Protein AF-0000000065956062 (afdb_homodimer)

Secondary structure (DSSP, 8-state):
-BHHHHHHHHHHH-TTS-HHHHHHHHHHHHHHHHHHHHTT--EEETTTEEEEEEEEPPEEEE-TTT--EEEE--EEEEEEEE-HHHHHHTT-/-BHHHHHHHHHHH-TTS-HHHHHHHHHHHHHHHHHHHHTT--EEETTTEEEEEEEEPPEEEE-TTT--EEEE--EEEEEEEE-HHHHHHTT-

Solvent-accessible surface area (backbone atoms only — not comparable to full-atom values): 10011 Å² total; per-residue (Å²): 81,42,56,68,56,49,49,51,50,41,34,72,72,37,78,86,48,52,65,66,55,44,50,50,44,51,54,46,48,54,50,51,51,49,52,39,44,44,71,67,39,43,37,41,34,87,47,53,23,33,39,35,74,40,80,42,71,59,44,78,47,62,40,88,86,79,62,48,77,40,82,40,75,55,46,48,39,76,42,66,48,70,16,68,54,41,47,48,50,43,61,103,80,42,56,68,56,50,48,50,52,41,34,71,70,38,78,84,48,51,62,65,56,44,49,51,42,50,53,44,48,53,50,52,50,50,51,38,43,44,72,68,39,43,37,42,34,88,46,52,24,33,38,35,72,40,80,41,70,58,45,77,48,62,40,88,87,80,61,48,78,41,82,40,76,54,45,47,41,77,42,67,47,69,16,69,54,40,46,48,50,44,61,104

Foldseek 3Di:
DDPLVVLVVCCVVPVVDDSVRSVVVVVVVVVVVVVCQVVQHKADDALFWIKGKDKDQWDWDADPVPRDIDTDHIDIDIDIDGHPNNVVVVVD/DDPLVVLVVCCVVPVPDDSVRSVVVVVVVVVVVVVCQVVQHKADDALFWIKGKDKDAWDWDADPVPRDIDTGHIDIDIDIDGHPNNVVVVVD

Sequence (184 aa):
MTKSELIERIVTQQGQLSAKDVELAIKTMLEQMSQALATGDRIEIRGFGSFSLHYRAPRVGRNPKTGQTVRLDGKFVPHFKPGKELRDRVNEMTKSELIERIVTQQGQLSAKDVELAIKTMLEQMSQALATGDRIEIRGFGSFSLHYRAPRVGRNPKTGQTVRLDGKFVPHFKPGKELRDRVNE

Nearest PDB structures (foldseek):
  8flj-assembly1_H  TM=9.253E-01  e=6.253E-15  Pseudomonas aeruginosa PA14
  5j0n-assembly1_L  TM=9.512E-01  e=6.117E-13  Escherichia coli
  1owf-assembly1_B  TM=9.432E-01  e=9.493E-13  Escherichia coli
  4qju-assembly1_B  TM=9.156E-01  e=8.903E-10  Staphylococcus aureus subsp. aureus Mu50
  5lvt-assembly2_B  TM=9.174E-01  e=2.283E-09  Lactococcus lactis subsp. lactis Il1403

Radius of gyration: 18.94 Å; Cα contacts (8 Å, |Δi|>4): 317; chains: 2; bounding box: 34×56×47 Å

Structure (mmCIF, N/CA/C/O backbone):
data_AF-0000000065956062-model_v1
#
loop_
_entity.id
_entity.type
_entity.pdbx_description
1 polymer 'Integration host factor subunit beta'
#
loop_
_atom_site.group_PDB
_atom_site.id
_atom_site.type_symbol
_atom_site.label_atom_id
_atom_site.label_alt_id
_atom_site.label_comp_id
_atom_site.label_asym_id
_atom_site.label_entity_id
_atom_site.label_seq_id
_atom_site.pdbx_PDB_ins_code
_atom_site.Cartn_x
_atom_site.Cartn_y
_atom_site.Cartn_z
_atom_site.occupancy
_atom_site.B_iso_or_equiv
_atom_site.auth_seq_id
_atom_site.auth_comp_id
_atom_site.auth_asym_id
_atom_site.auth_atom_id
_atom_site.pdbx_PDB_model_num
ATOM 1 N N . MET A 1 1 ? -11.219 6.773 -5.961 1 95.12 1 MET A N 1
ATOM 2 C CA . MET A 1 1 ? -10.836 7.969 -5.215 1 95.12 1 MET A CA 1
ATOM 3 C C . MET A 1 1 ? -9.414 8.391 -5.562 1 95.12 1 MET A C 1
ATOM 5 O O . MET A 1 1 ? -8.516 7.555 -5.625 1 95.12 1 MET A O 1
ATOM 9 N N . THR A 1 2 ? -9.242 9.641 -5.812 1 96.56 2 THR A N 1
ATOM 10 C CA . THR A 1 2 ? -7.922 10.164 -6.133 1 96.56 2 THR A CA 1
ATOM 11 C C . THR A 1 2 ? -7.277 10.797 -4.902 1 96.56 2 THR A C 1
ATOM 13 O O . THR A 1 2 ? -7.926 10.953 -3.865 1 96.56 2 THR A O 1
ATOM 16 N N . LYS A 1 3 ? -5.953 11.109 -5.09 1 94.75 3 LYS A N 1
ATOM 17 C CA . LYS A 1 3 ? -5.234 11.805 -4.027 1 94.75 3 LYS A CA 1
ATOM 18 C C . LYS A 1 3 ? -5.961 13.078 -3.611 1 94.75 3 LYS A C 1
ATOM 20 O O . LYS A 1 3 ? -6.113 13.352 -2.42 1 94.75 3 LYS A O 1
ATOM 25 N N . SER A 1 4 ? -6.375 13.82 -4.609 1 95.38 4 SER A N 1
ATOM 26 C CA . SER A 1 4 ? -7.062 15.078 -4.328 1 95.38 4 SER A CA 1
ATOM 27 C C . SER A 1 4 ? -8.375 14.836 -3.586 1 95.38 4 SER A C 1
ATOM 29 O O . SER A 1 4 ? -8.719 15.586 -2.668 1 95.38 4 SER A O 1
ATOM 31 N N . GLU A 1 5 ? -9.18 13.891 -3.957 1 95.12 5 GLU A N 1
ATOM 32 C CA . GLU A 1 5 ? -10.422 13.539 -3.277 1 95.12 5 GLU A CA 1
ATOM 33 C C . GLU A 1 5 ? -10.156 13.078 -1.846 1 95.12 5 GLU A C 1
ATOM 35 O O . GLU A 1 5 ? -10.93 13.383 -0.937 1 95.12 5 GLU A O 1
ATOM 40 N N . LEU A 1 6 ? -9.078 12.297 -1.711 1 93.12 6 LEU A N 1
ATOM 41 C CA . LEU A 1 6 ? -8.688 11.859 -0.377 1 93.12 6 LEU A CA 1
ATOM 42 C C . LEU A 1 6 ? -8.375 13.055 0.517 1 93.12 6 LEU A C 1
ATOM 44 O O . LEU A 1 6 ? -8.82 13.109 1.666 1 93.12 6 LEU A O 1
ATOM 48 N N . ILE A 1 7 ? -7.633 14.047 -0.023 1 93.5 7 ILE A N 1
ATOM 49 C CA . ILE A 1 7 ? -7.273 15.258 0.715 1 93.5 7 ILE A CA 1
ATOM 50 C C . ILE A 1 7 ? -8.539 16.016 1.111 1 93.5 7 ILE A C 1
ATOM 52 O O . ILE A 1 7 ? -8.664 16.484 2.246 1 93.5 7 ILE A O 1
ATOM 56 N N . GLU A 1 8 ? -9.438 16.078 0.201 1 92.62 8 GLU A N 1
ATOM 57 C CA . GLU A 1 8 ? -10.703 16.75 0.476 1 92.62 8 GLU A CA 1
ATOM 58 C C . GLU A 1 8 ? -11.445 16.078 1.621 1 92.62 8 GLU A C 1
ATOM 60 O O . GLU A 1 8 ? -12.016 16.75 2.484 1 92.62 8 GLU A O 1
ATOM 65 N N . ARG A 1 9 ? -11.469 14.828 1.668 1 89.94 9 ARG A N 1
ATOM 66 C CA . ARG A 1 9 ? -12.133 14.078 2.727 1 89.94 9 ARG A CA 1
ATOM 67 C C . ARG A 1 9 ? -11.469 14.328 4.078 1 89.94 9 ARG A C 1
ATOM 69 O O . ARG A 1 9 ? -12.148 14.484 5.09 1 89.94 9 ARG A O 1
ATOM 7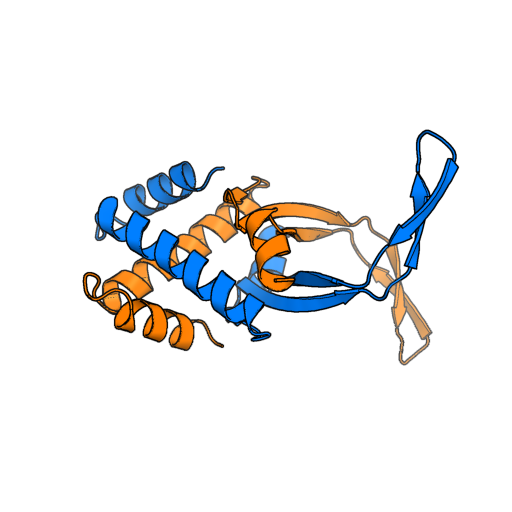6 N N . ILE A 1 10 ? -10.164 14.32 4.004 1 89.75 10 ILE A N 1
ATOM 77 C CA . ILE A 1 10 ? -9.406 14.539 5.23 1 89.75 10 ILE A CA 1
ATOM 78 C C . ILE A 1 10 ? -9.695 15.93 5.785 1 89.75 10 ILE A C 1
ATOM 80 O O . ILE A 1 10 ? -9.945 16.094 6.98 1 89.75 10 ILE A O 1
ATOM 84 N N . VAL A 1 11 ? -9.68 16.922 4.926 1 90.19 11 VAL A N 1
ATOM 85 C CA . VAL A 1 11 ? -9.891 18.312 5.324 1 90.19 11 VAL A CA 1
ATOM 86 C C . VAL A 1 11 ? -11.305 18.484 5.883 1 90.19 11 VAL A C 1
ATOM 88 O O . VAL A 1 11 ? -11.508 19.203 6.863 1 90.19 11 VAL A O 1
ATOM 91 N N . THR A 1 12 ? -12.258 17.812 5.281 1 89.06 12 THR A N 1
ATOM 92 C CA . THR A 1 12 ? -13.648 17.906 5.695 1 89.06 12 THR A CA 1
ATOM 93 C C . THR A 1 12 ? -13.852 17.234 7.055 1 89.06 12 THR A C 1
ATOM 95 O O . THR A 1 12 ? -14.609 17.734 7.891 1 89.06 12 THR A O 1
ATOM 98 N N . GLN A 1 13 ? -13.117 16.188 7.285 1 85 13 GLN A N 1
ATOM 99 C CA . GLN A 1 13 ? -13.297 15.414 8.508 1 85 13 GLN A CA 1
ATOM 100 C C . GLN A 1 13 ? -12.477 15.992 9.656 1 85 13 GLN A C 1
ATOM 102 O O . GLN A 1 13 ? -12.867 15.883 10.82 1 85 13 GLN A O 1
ATOM 107 N N . GLN A 1 14 ? -11.273 16.453 9.211 1 77.81 14 GLN A N 1
ATOM 108 C CA . GLN A 1 14 ? -10.375 17 10.227 1 77.81 14 GLN A CA 1
ATOM 109 C C . GLN A 1 14 ? -10.312 18.531 10.141 1 77.81 14 GLN A C 1
ATOM 111 O O . GLN A 1 14 ? -9.602 19.078 9.297 1 77.81 14 GLN A O 1
ATOM 116 N N . GLY A 1 15 ? -11.078 19.219 10.844 1 76.06 15 GLY A N 1
ATOM 117 C CA . GLY A 1 15 ? -11.219 20.656 10.805 1 76.06 15 GLY A CA 1
ATOM 118 C C . GLY A 1 15 ? -10.016 21.391 11.375 1 76.06 15 GLY A C 1
ATOM 119 O O . GLY A 1 15 ? -9.891 22.609 11.211 1 76.06 15 GLY A O 1
ATOM 120 N N . GLN A 1 16 ? -9.078 20.656 11.883 1 83.5 16 GLN A N 1
ATOM 121 C CA . GLN A 1 16 ? -7.953 21.312 12.539 1 83.5 16 GLN A CA 1
ATOM 122 C C . GLN A 1 16 ? -6.836 21.609 11.539 1 83.5 16 GLN A C 1
ATOM 124 O O . GLN A 1 16 ? -6.016 22.516 11.766 1 83.5 16 GLN A O 1
ATOM 129 N N . LEU A 1 17 ? -6.844 20.906 10.508 1 84.38 17 LEU A N 1
ATOM 130 C CA . LEU A 1 17 ? -5.773 21.062 9.531 1 84.38 17 LEU A CA 1
ATOM 131 C C . LEU A 1 17 ? -6.273 21.812 8.289 1 84.38 17 LEU A C 1
ATOM 133 O O . LEU A 1 17 ? -7.395 21.562 7.832 1 84.38 17 LEU A O 1
ATOM 137 N N . SER A 1 18 ? -5.387 22.766 7.836 1 87.88 18 SER A N 1
ATOM 138 C CA . SER A 1 18 ? -5.707 23.406 6.57 1 87.88 18 SER A CA 1
ATOM 139 C C . SER A 1 18 ? -5.512 22.453 5.395 1 87.88 18 SER A C 1
ATOM 141 O O . SER A 1 18 ? -4.715 21.516 5.473 1 87.88 18 SER A O 1
ATOM 143 N N . ALA A 1 19 ? -6.227 22.734 4.316 1 89.5 19 ALA A N 1
ATOM 144 C CA . ALA A 1 19 ? -6.07 21.938 3.098 1 89.5 19 ALA A CA 1
ATOM 145 C C . ALA A 1 19 ? -4.621 21.938 2.621 1 89.5 19 ALA A C 1
ATOM 147 O O . ALA A 1 19 ? -4.109 20.906 2.176 1 89.5 19 ALA A O 1
ATOM 148 N N . LYS A 1 20 ? -4.047 23.031 2.764 1 89.81 20 LYS A N 1
ATOM 149 C CA . LYS A 1 20 ? -2.656 23.188 2.344 1 89.81 20 LYS A CA 1
ATOM 150 C C . LYS A 1 20 ? -1.731 22.297 3.18 1 89.81 20 LYS A C 1
ATOM 152 O O . LYS A 1 20 ? -0.836 21.641 2.643 1 89.81 20 LYS A O 1
ATOM 157 N N . ASP A 1 21 ? -1.907 22.297 4.434 1 88.12 21 ASP A N 1
ATOM 158 C CA . ASP A 1 21 ? -1.079 21.5 5.332 1 88.12 21 ASP A CA 1
ATOM 159 C C . ASP A 1 21 ? -1.278 20.016 5.078 1 88.12 21 ASP A C 1
ATOM 161 O O . ASP A 1 21 ? -0.315 19.25 5.082 1 88.12 21 ASP A O 1
ATOM 165 N N . VAL A 1 22 ? -2.521 19.656 4.871 1 91.12 22 VAL A N 1
ATOM 166 C CA . VAL A 1 22 ? -2.84 18.266 4.59 1 91.12 22 VAL A CA 1
ATOM 167 C C . VAL A 1 22 ? -2.148 17.828 3.299 1 91.12 22 VAL A C 1
ATOM 169 O O . VAL A 1 22 ? -1.516 16.766 3.254 1 91.12 22 VAL A O 1
ATOM 172 N N . GLU A 1 23 ? -2.277 18.656 2.334 1 92.25 23 GLU A N 1
ATOM 173 C CA . GLU A 1 23 ? -1.657 18.359 1.047 1 92.25 23 GLU A CA 1
ATOM 174 C C . GLU A 1 23 ? -0.144 18.219 1.184 1 92.25 23 GLU A C 1
ATOM 176 O O . GLU A 1 23 ? 0.447 17.281 0.634 1 92.25 23 GLU A O 1
ATOM 181 N N . LEU A 1 24 ? 0.44 19.094 1.869 1 91.62 24 LEU A N 1
ATOM 182 C CA . LEU A 1 24 ? 1.886 19.078 2.059 1 91.62 24 LEU A CA 1
ATOM 183 C C . LEU A 1 24 ? 2.312 17.844 2.838 1 91.62 24 LEU A C 1
ATOM 185 O O . LEU A 1 24 ? 3.316 17.203 2.504 1 91.62 24 LEU A O 1
ATOM 189 N N . ALA A 1 25 ? 1.609 17.531 3.883 1 90.56 25 ALA A N 1
ATOM 190 C CA . ALA A 1 25 ? 1.926 16.359 4.695 1 90.56 25 ALA A CA 1
ATOM 191 C C . ALA A 1 25 ? 1.848 15.07 3.869 1 90.56 25 ALA A C 1
ATOM 193 O O . ALA A 1 25 ? 2.738 14.227 3.943 1 90.56 25 ALA A O 1
ATOM 194 N N . ILE A 1 26 ? 0.83 14.93 3.074 1 92.25 26 ILE A N 1
ATOM 195 C CA . ILE A 1 26 ? 0.605 13.727 2.275 1 92.25 26 ILE A CA 1
ATOM 196 C C . ILE A 1 26 ? 1.683 13.617 1.198 1 92.25 26 ILE A C 1
ATOM 198 O O . ILE A 1 26 ? 2.27 12.547 1.008 1 92.25 26 ILE A O 1
ATOM 202 N N . LYS A 1 27 ? 1.893 14.688 0.539 1 92.94 27 LYS A N 1
ATOM 203 C CA . LYS A 1 27 ? 2.928 14.703 -0.491 1 92.94 27 LYS A CA 1
ATOM 204 C C . LYS A 1 27 ? 4.281 14.305 0.086 1 92.94 27 LYS A C 1
ATOM 206 O O . LYS A 1 27 ? 5.008 13.5 -0.51 1 92.94 27 LYS A O 1
ATOM 211 N N . THR A 1 28 ? 4.641 14.852 1.192 1 93.81 28 THR A N 1
ATOM 212 C CA . THR A 1 28 ? 5.926 14.578 1.821 1 93.81 28 THR A CA 1
ATOM 213 C C . THR A 1 28 ? 5.996 13.125 2.293 1 93.81 28 THR A C 1
ATOM 215 O O . THR A 1 28 ? 7.043 12.477 2.178 1 93.81 28 THR A O 1
ATOM 218 N N . MET A 1 29 ? 4.914 12.688 2.875 1 94.62 29 MET A N 1
ATOM 219 C CA . MET A 1 29 ? 4.871 11.297 3.318 1 94.62 29 MET A CA 1
ATOM 220 C C . MET A 1 29 ? 5.125 10.344 2.156 1 94.62 29 MET A C 1
ATOM 222 O O . MET A 1 29 ? 5.949 9.438 2.264 1 94.62 29 MET A O 1
ATOM 226 N N . LEU A 1 30 ? 4.445 10.562 1.019 1 96.44 30 LEU A N 1
ATOM 227 C CA . LEU A 1 30 ? 4.586 9.703 -0.149 1 96.44 30 LEU A CA 1
ATOM 228 C C . LEU A 1 30 ? 6.016 9.742 -0.685 1 96.44 30 LEU A C 1
ATOM 230 O O . LEU A 1 30 ? 6.559 8.711 -1.088 1 96.44 30 LEU A O 1
ATOM 234 N N . GLU A 1 31 ? 6.566 10.898 -0.641 1 95.5 31 GLU A N 1
ATOM 235 C CA . GLU A 1 31 ? 7.953 11.047 -1.068 1 95.5 31 GLU A CA 1
ATOM 236 C C . GLU A 1 31 ? 8.898 10.273 -0.152 1 95.5 31 GLU A C 1
ATOM 238 O O . GLU A 1 31 ? 9.789 9.57 -0.625 1 95.5 31 GLU A O 1
ATOM 243 N N . GLN A 1 32 ? 8.742 10.383 1.145 1 95.25 32 GLN A N 1
ATOM 244 C CA . GLN A 1 32 ? 9.602 9.68 2.098 1 95.25 32 GLN A CA 1
ATOM 245 C C . GLN A 1 32 ? 9.43 8.172 1.987 1 95.25 32 GLN A C 1
ATOM 247 O O . GLN A 1 32 ? 10.398 7.418 2.107 1 95.25 32 GLN A O 1
ATOM 252 N N . MET A 1 33 ? 8.18 7.746 1.782 1 97.19 33 MET A N 1
ATOM 253 C CA . MET A 1 33 ? 7.949 6.316 1.592 1 97.19 33 MET A CA 1
ATOM 254 C C . MET A 1 33 ? 8.672 5.809 0.346 1 97.19 33 MET A C 1
ATOM 256 O O . MET A 1 33 ? 9.312 4.762 0.381 1 97.19 33 MET A O 1
ATOM 260 N N . SER A 1 34 ? 8.547 6.594 -0.729 1 97.69 34 SER A N 1
ATOM 261 C CA . SER A 1 34 ? 9.203 6.215 -1.977 1 97.69 34 SER A CA 1
ATOM 262 C C . SER A 1 34 ? 10.719 6.133 -1.803 1 97.69 34 SER A C 1
ATOM 264 O O . SER A 1 34 ? 11.352 5.184 -2.27 1 97.69 34 SER A O 1
ATOM 266 N N . GLN A 1 35 ? 11.242 7.113 -1.115 1 96 35 GLN A N 1
ATOM 267 C CA . GLN A 1 35 ? 12.68 7.145 -0.878 1 96 35 GLN A CA 1
ATOM 268 C C . GLN A 1 35 ? 13.125 5.961 -0.021 1 96 35 GLN A C 1
ATOM 270 O O . GLN A 1 35 ? 14.148 5.336 -0.298 1 96 35 GLN A O 1
ATOM 275 N N . ALA A 1 36 ? 12.398 5.707 1.037 1 96.31 36 ALA A N 1
ATOM 276 C CA . ALA A 1 36 ? 12.711 4.59 1.922 1 96.31 36 ALA A CA 1
ATOM 277 C C . ALA A 1 36 ? 12.711 3.27 1.157 1 96.31 36 ALA A C 1
ATOM 279 O O . ALA A 1 36 ? 13.641 2.467 1.291 1 96.31 36 ALA A O 1
ATOM 280 N N . LEU A 1 37 ? 11.734 3.021 0.287 1 97.44 37 LEU A N 1
ATOM 281 C CA . LEU A 1 37 ? 11.664 1.797 -0.502 1 97.44 37 LEU A CA 1
ATOM 282 C C . LEU A 1 37 ? 12.805 1.731 -1.514 1 97.44 37 LEU A C 1
ATOM 284 O O . LEU A 1 37 ? 13.398 0.671 -1.72 1 97.44 37 LEU A O 1
ATOM 288 N N . ALA A 1 38 ? 13.078 2.855 -2.08 1 97.06 38 ALA A N 1
ATOM 289 C CA . ALA A 1 38 ? 14.141 2.896 -3.088 1 97.06 38 ALA A CA 1
ATOM 290 C C . ALA A 1 38 ? 15.484 2.488 -2.488 1 97.06 38 ALA A C 1
ATOM 292 O O . ALA A 1 38 ? 16.344 1.953 -3.189 1 97.06 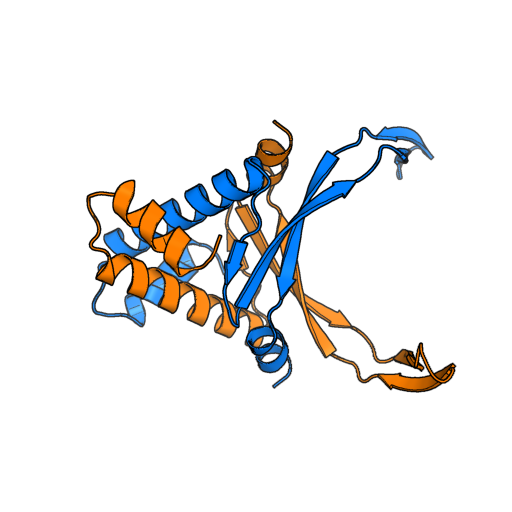38 ALA A O 1
ATOM 293 N N . THR A 1 39 ? 15.602 2.727 -1.191 1 95.44 39 THR A N 1
ATOM 294 C CA . THR A 1 39 ? 16.859 2.404 -0.524 1 95.44 39 THR A CA 1
ATOM 295 C C . THR A 1 39 ? 16.781 1.036 0.145 1 95.44 39 THR A C 1
ATOM 297 O O . THR A 1 39 ? 17.672 0.661 0.909 1 95.44 39 THR A O 1
ATOM 300 N N . GLY A 1 40 ? 15.672 0.312 -0.008 1 95.38 40 GLY A N 1
ATOM 301 C CA . GLY A 1 40 ? 15.555 -1.065 0.442 1 95.38 40 GLY A CA 1
ATOM 302 C C . GLY A 1 40 ? 14.992 -1.19 1.845 1 95.38 40 GLY A C 1
ATOM 303 O O . GLY A 1 40 ? 14.992 -2.277 2.426 1 95.38 40 GLY A O 1
ATOM 304 N N . ASP A 1 41 ? 14.508 -0.068 2.396 1 95.81 41 ASP A N 1
ATOM 305 C CA . ASP A 1 41 ? 13.961 -0.099 3.746 1 95.81 41 ASP A CA 1
ATOM 306 C C . ASP A 1 41 ? 12.516 -0.592 3.736 1 95.81 41 ASP A C 1
ATOM 308 O O . ASP A 1 41 ? 11.727 -0.217 2.861 1 95.81 41 ASP A O 1
ATOM 312 N N . ARG A 1 42 ? 12.258 -1.428 4.719 1 97.75 42 ARG A N 1
ATOM 313 C CA . ARG A 1 42 ? 10.875 -1.822 4.965 1 97.75 42 ARG A CA 1
ATOM 314 C C . ARG A 1 42 ? 10.148 -0.772 5.797 1 97.75 42 ARG A C 1
ATOM 316 O O . ARG A 1 42 ? 10.734 -0.174 6.703 1 97.75 42 ARG A O 1
ATOM 323 N N . ILE A 1 43 ? 8.867 -0.568 5.461 1 98.19 43 ILE A N 1
ATOM 324 C CA . ILE A 1 43 ? 8.031 0.374 6.199 1 98.19 43 ILE A CA 1
ATOM 325 C C . ILE A 1 43 ? 6.879 -0.371 6.871 1 98.19 43 ILE A C 1
ATOM 327 O O . ILE A 1 43 ? 6.156 -1.126 6.219 1 98.19 43 ILE A O 1
ATOM 331 N N . GLU A 1 44 ? 6.766 -0.178 8.109 1 98.38 44 GLU A N 1
ATOM 332 C CA . GLU A 1 44 ? 5.688 -0.826 8.852 1 98.38 44 GLU A CA 1
ATOM 333 C C . GLU A 1 44 ? 4.734 0.203 9.453 1 98.38 44 GLU A C 1
ATOM 335 O O . GLU A 1 44 ? 5.148 1.064 10.227 1 98.38 44 GLU A O 1
ATOM 340 N N . ILE A 1 45 ? 3.521 0.146 9.094 1 97.56 45 ILE A N 1
ATOM 341 C CA . ILE A 1 45 ? 2.439 0.929 9.68 1 97.56 45 ILE A CA 1
ATOM 342 C C . ILE A 1 45 ? 1.456 0.001 10.391 1 97.56 45 ILE A C 1
ATOM 344 O O . ILE A 1 45 ? 0.609 -0.624 9.742 1 97.56 45 ILE A O 1
ATOM 348 N N . ARG A 1 46 ? 1.546 0.095 11.688 1 96.44 46 ARG A N 1
ATOM 349 C CA . ARG A 1 46 ? 0.76 -0.84 12.484 1 96.44 46 ARG A CA 1
ATOM 350 C C . ARG A 1 46 ? -0.726 -0.72 12.164 1 96.44 46 ARG A C 1
ATOM 352 O O . ARG A 1 46 ? -1.256 0.388 12.062 1 96.44 46 ARG A O 1
ATOM 359 N N . GLY A 1 47 ? -1.376 -1.951 12.016 1 96.94 47 GLY A N 1
ATOM 360 C CA . GLY A 1 47 ? -2.803 -1.995 11.734 1 96.94 47 GLY A CA 1
ATOM 361 C C . GLY A 1 47 ? -3.127 -1.863 10.258 1 96.94 47 GLY A C 1
ATOM 362 O O . GLY A 1 47 ? -4.121 -2.414 9.789 1 96.94 47 GLY A O 1
ATOM 363 N N . PHE A 1 48 ? -2.375 -1.082 9.531 1 98.06 48 PHE A N 1
ATOM 364 C CA . PHE A 1 48 ? -2.639 -0.801 8.125 1 98.06 48 PHE A CA 1
ATOM 365 C C . PHE A 1 48 ? -1.923 -1.806 7.23 1 98.06 48 PHE A C 1
ATOM 367 O O . PHE A 1 48 ? -2.559 -2.5 6.438 1 98.06 48 PHE A O 1
ATOM 374 N N . GLY A 1 49 ? -0.583 -1.827 7.445 1 98.56 49 GLY A N 1
ATOM 375 C CA . GLY A 1 49 ? 0.19 -2.762 6.641 1 98.56 49 GLY A CA 1
ATOM 376 C C . GLY A 1 49 ? 1.662 -2.406 6.562 1 98.56 49 GLY A C 1
ATOM 377 O O . GLY A 1 49 ? 2.131 -1.516 7.273 1 98.56 49 GLY A O 1
ATOM 378 N N . SER A 1 50 ? 2.352 -3.145 5.715 1 98.75 50 SER A N 1
ATOM 379 C CA . SER A 1 50 ? 3.781 -2.912 5.535 1 98.75 50 SER A CA 1
ATOM 380 C C . SER A 1 50 ? 4.156 -2.879 4.055 1 98.75 50 SER A C 1
ATOM 382 O O . SER A 1 50 ? 3.461 -3.467 3.223 1 98.75 50 SER A O 1
ATOM 384 N N . PHE A 1 51 ? 5.184 -2.154 3.766 1 98.75 51 PHE A N 1
ATOM 385 C CA . PHE A 1 51 ? 5.75 -2.031 2.426 1 98.75 51 PHE A CA 1
ATOM 386 C C . PHE A 1 51 ? 7.188 -2.535 2.398 1 98.75 51 PHE A C 1
ATOM 388 O O . PHE A 1 51 ? 7.969 -2.248 3.309 1 98.75 51 PHE A O 1
ATOM 395 N N . SER A 1 52 ? 7.477 -3.262 1.396 1 98.62 52 SER A N 1
ATOM 396 C CA . SER A 1 52 ? 8.836 -3.768 1.203 1 98.62 52 SER A CA 1
ATOM 397 C C . SER A 1 52 ? 9.141 -3.977 -0.275 1 98.62 52 SER A C 1
ATOM 399 O O . SER A 1 52 ? 8.289 -3.73 -1.133 1 98.62 52 SER A O 1
ATOM 401 N N . LEU A 1 53 ? 10.406 -4.387 -0.565 1 98.19 53 LEU A N 1
ATOM 402 C CA . LEU A 1 53 ? 10.805 -4.719 -1.927 1 98.19 53 LEU A CA 1
ATOM 403 C C . LEU A 1 53 ? 10.977 -6.223 -2.092 1 98.19 53 LEU A C 1
ATOM 405 O O . LEU A 1 53 ? 11.5 -6.895 -1.199 1 98.19 53 LEU A O 1
ATOM 409 N N . HIS A 1 54 ? 10.5 -6.648 -3.158 1 97.81 54 HIS A N 1
ATOM 410 C CA . HIS A 1 54 ? 10.734 -8.023 -3.578 1 97.81 54 HIS A CA 1
ATOM 411 C C . HIS A 1 54 ? 11.562 -8.07 -4.855 1 97.81 54 HIS A C 1
ATOM 413 O O . HIS A 1 54 ? 11.359 -7.266 -5.766 1 97.81 54 HIS A O 1
ATOM 419 N N . TYR A 1 55 ? 12.492 -8.953 -4.848 1 97.88 55 TYR A N 1
ATOM 420 C CA . TYR A 1 55 ? 13.281 -9.117 -6.062 1 97.88 55 TYR A CA 1
ATOM 421 C C . TYR A 1 55 ? 12.68 -10.195 -6.961 1 97.88 55 TYR A C 1
ATOM 423 O O . TYR A 1 55 ? 12.375 -11.297 -6.496 1 97.88 55 TYR A O 1
ATOM 431 N N . ARG A 1 56 ? 12.422 -9.758 -8.156 1 97.25 56 ARG A N 1
ATOM 432 C CA . ARG A 1 56 ? 12.016 -10.711 -9.18 1 97.25 56 ARG A CA 1
ATOM 433 C C . ARG A 1 56 ? 13.195 -11.086 -10.078 1 97.25 56 ARG A C 1
ATOM 435 O O . ARG A 1 56 ? 13.789 -10.219 -10.719 1 97.25 56 ARG A O 1
ATOM 442 N N . ALA A 1 57 ? 13.469 -12.305 -10.102 1 97.81 57 ALA A N 1
ATOM 443 C CA . ALA A 1 57 ? 14.602 -12.805 -10.875 1 97.81 57 ALA A CA 1
ATOM 444 C C . ALA A 1 57 ? 14.352 -12.656 -12.375 1 97.81 57 ALA A C 1
ATOM 446 O O . ALA A 1 57 ? 13.195 -12.609 -12.812 1 97.81 57 ALA A O 1
ATOM 447 N N . PRO A 1 58 ? 15.492 -12.555 -13.07 1 97.94 58 PRO A N 1
ATOM 448 C CA . PRO A 1 58 ? 15.328 -12.555 -14.531 1 97.94 58 PRO A CA 1
ATOM 449 C C . PRO A 1 58 ? 14.586 -13.781 -15.039 1 97.94 58 PRO A C 1
ATOM 451 O O . PRO A 1 58 ? 14.711 -14.867 -14.469 1 97.94 58 PRO A O 1
ATOM 454 N N . ARG A 1 59 ? 13.852 -13.555 -16.094 1 97.25 59 ARG A N 1
ATOM 455 C CA . ARG A 1 59 ? 13.07 -14.656 -16.656 1 97.25 59 ARG A CA 1
ATOM 456 C C . ARG A 1 59 ? 12.82 -14.453 -18.141 1 97.25 59 ARG A C 1
ATOM 458 O O . ARG A 1 59 ? 13.133 -13.398 -18.688 1 97.25 59 ARG A O 1
ATOM 465 N N . VAL A 1 60 ? 12.422 -15.555 -18.734 1 96.69 60 VAL A N 1
ATOM 466 C CA . VAL A 1 60 ? 12.047 -15.492 -20.141 1 96.69 60 VAL A CA 1
ATOM 467 C C . VAL A 1 60 ? 10.523 -15.5 -20.266 1 96.69 60 VAL A C 1
ATOM 469 O O . VAL A 1 60 ? 9.852 -16.359 -19.703 1 96.69 60 VAL A O 1
ATOM 472 N N . GLY A 1 61 ? 10.031 -14.445 -20.844 1 95.12 61 GLY A N 1
ATOM 473 C CA . GLY A 1 61 ? 8.609 -14.367 -21.125 1 95.12 61 GLY A CA 1
ATOM 474 C C . GLY A 1 61 ? 8.289 -14.461 -22.609 1 95.12 61 GLY A C 1
ATOM 475 O O . GLY A 1 61 ? 9.164 -14.781 -23.422 1 95.12 61 GLY A O 1
ATOM 476 N N . ARG A 1 62 ? 6.961 -14.461 -22.953 1 96.19 62 ARG A N 1
ATOM 477 C CA . ARG A 1 62 ? 6.523 -14.492 -24.344 1 96.19 62 ARG A CA 1
ATOM 478 C C . ARG A 1 62 ? 5.633 -13.289 -24.672 1 96.19 62 ARG A C 1
ATOM 480 O O . ARG A 1 62 ? 4.898 -12.812 -23.797 1 96.19 62 ARG A O 1
ATOM 487 N N . ASN A 1 63 ? 5.738 -12.609 -25.844 1 94.88 63 ASN A N 1
ATOM 488 C CA . ASN A 1 63 ? 4.793 -11.617 -26.344 1 94.88 63 ASN A CA 1
ATOM 489 C C . ASN A 1 63 ? 3.424 -12.234 -26.625 1 94.88 63 ASN A C 1
ATOM 491 O O . ASN A 1 63 ? 3.297 -13.133 -27.453 1 94.88 63 ASN A O 1
ATOM 495 N N . PRO A 1 64 ? 2.426 -11.82 -25.906 1 93.81 64 PRO A N 1
ATOM 496 C CA . PRO A 1 64 ? 1.113 -12.453 -26.047 1 93.81 64 PRO A CA 1
ATOM 497 C C . PRO A 1 64 ? 0.57 -12.391 -27.469 1 93.81 64 PRO A C 1
ATOM 499 O O . PRO A 1 64 ? -0.162 -13.289 -27.891 1 93.81 64 PRO A O 1
ATOM 502 N N . LYS A 1 65 ? 0.911 -11.328 -28.141 1 96.12 65 LYS A N 1
ATOM 503 C CA . LYS A 1 65 ? 0.387 -11.117 -29.484 1 96.12 65 LYS A CA 1
ATOM 504 C C . LYS A 1 65 ? 1.185 -11.906 -30.516 1 96.12 65 LYS A C 1
ATOM 506 O O . LYS A 1 65 ? 0.61 -12.492 -31.438 1 96.12 65 LYS A O 1
ATOM 511 N N . THR A 1 66 ? 2.443 -12 -30.594 1 95.81 66 THR A N 1
ATOM 512 C CA . THR A 1 66 ? 3.291 -12.555 -31.641 1 95.81 66 THR A CA 1
ATOM 513 C C . THR A 1 66 ? 3.807 -13.938 -31.25 1 95.81 66 THR A C 1
ATOM 515 O O . THR A 1 66 ? 4.27 -14.688 -32.125 1 95.81 66 THR A O 1
ATOM 518 N N . GLY A 1 67 ? 3.873 -14.234 -29.906 1 95.12 67 GLY A N 1
ATOM 519 C CA . GLY A 1 67 ? 4.418 -15.484 -29.391 1 95.12 67 GLY A CA 1
ATOM 520 C C . GLY A 1 67 ? 5.926 -15.461 -29.25 1 95.12 67 GLY A C 1
ATOM 521 O O . GLY A 1 67 ? 6.523 -16.422 -28.766 1 95.12 67 GLY A O 1
ATOM 522 N N . GLN A 1 68 ? 6.598 -14.438 -29.719 1 96.5 68 GLN A N 1
ATOM 523 C CA . GLN A 1 68 ? 8.055 -14.336 -29.641 1 96.5 68 GLN A CA 1
ATOM 524 C C . GLN A 1 68 ? 8.531 -14.289 -28.188 1 96.5 68 GLN A C 1
ATOM 526 O O . GLN A 1 68 ? 7.887 -13.672 -27.344 1 96.5 68 GLN A O 1
ATOM 531 N N . THR A 1 69 ? 9.734 -14.93 -28.016 1 96.62 69 THR A N 1
ATOM 532 C CA . THR A 1 69 ? 10.344 -14.938 -26.688 1 96.62 69 THR A CA 1
ATOM 533 C C . THR A 1 69 ? 10.984 -13.594 -26.375 1 96.62 69 THR A C 1
ATOM 535 O O . THR A 1 69 ? 11.555 -12.953 -27.25 1 96.62 69 THR A O 1
ATOM 538 N N . VAL A 1 70 ? 10.766 -13.094 -25.172 1 96.12 70 VAL A N 1
ATOM 539 C CA . VAL A 1 70 ? 11.383 -11.859 -24.688 1 96.12 70 VAL A CA 1
ATOM 540 C C . VAL A 1 70 ? 12.094 -12.117 -23.359 1 96.12 70 VAL A C 1
ATOM 542 O O . VAL A 1 70 ? 11.523 -12.719 -22.453 1 96.12 70 VAL A O 1
ATOM 545 N N . ARG A 1 71 ? 13.359 -11.773 -23.281 1 96.56 71 ARG A N 1
ATOM 546 C CA . ARG A 1 71 ? 14.109 -11.836 -22.031 1 96.56 71 ARG A CA 1
ATOM 547 C C . ARG A 1 71 ? 13.758 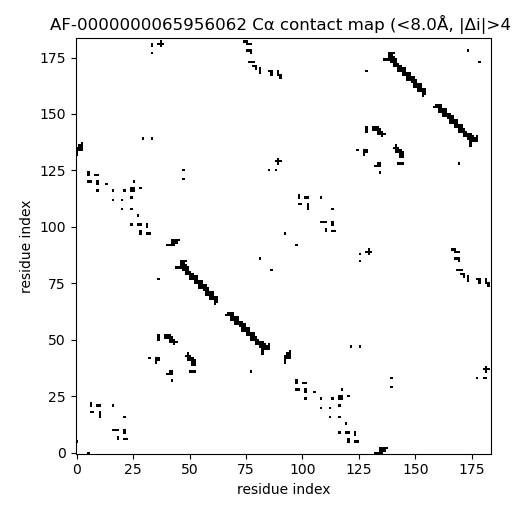-10.664 -21.125 1 96.56 71 ARG A C 1
ATOM 549 O O . ARG A 1 71 ? 13.797 -9.508 -21.547 1 96.56 71 ARG A O 1
ATOM 556 N N . LEU A 1 72 ? 13.367 -10.945 -19.922 1 95.62 72 LEU A N 1
ATOM 557 C CA . LEU A 1 72 ? 13.047 -9.938 -18.922 1 95.62 72 LEU A CA 1
ATOM 558 C C . LEU A 1 72 ? 14.117 -9.883 -17.844 1 95.62 72 LEU A C 1
ATOM 560 O O . LEU A 1 72 ? 14.461 -10.914 -17.25 1 95.62 72 LEU A O 1
ATOM 564 N N . ASP A 1 73 ? 14.617 -8.703 -17.656 1 96.25 73 ASP A N 1
ATOM 565 C CA . ASP A 1 73 ? 15.648 -8.516 -16.641 1 96.25 73 ASP A CA 1
ATOM 566 C C . ASP A 1 73 ? 15.07 -8.641 -15.234 1 96.25 73 ASP A C 1
ATOM 568 O O . ASP A 1 73 ? 13.867 -8.477 -15.039 1 96.25 73 ASP A O 1
ATOM 572 N N . GLY A 1 74 ? 15.945 -9.039 -14.312 1 97.25 74 GLY A N 1
ATOM 573 C CA . GLY A 1 74 ? 15.555 -8.953 -12.914 1 97.25 74 GLY A CA 1
ATOM 574 C C . GLY A 1 74 ? 15.211 -7.543 -12.477 1 97.25 74 GLY A C 1
ATOM 575 O O . GLY A 1 74 ? 15.742 -6.57 -13.016 1 97.25 74 GLY A O 1
ATOM 576 N N . LYS A 1 75 ? 14.281 -7.477 -11.531 1 97.38 75 LYS A N 1
ATOM 577 C CA . LYS A 1 75 ? 13.922 -6.148 -11.039 1 97.38 75 LYS A CA 1
ATOM 578 C C . LYS A 1 75 ? 13.367 -6.215 -9.625 1 97.38 75 LYS A C 1
ATOM 580 O O . LYS A 1 75 ? 12.953 -7.281 -9.164 1 97.38 75 LYS A O 1
ATOM 585 N N . PHE A 1 76 ? 13.383 -5.133 -9 1 98.06 76 PHE A N 1
ATOM 586 C CA . PHE A 1 76 ? 12.727 -4.98 -7.707 1 98.06 76 PHE A CA 1
ATOM 587 C C . PHE A 1 76 ? 11.289 -4.5 -7.879 1 98.06 76 PHE A C 1
ATOM 589 O O . PHE A 1 76 ? 11.008 -3.658 -8.734 1 98.06 76 PHE A O 1
ATOM 596 N N . VAL A 1 77 ? 10.469 -5.094 -7.062 1 98 77 VAL A N 1
ATOM 597 C CA . VAL A 1 77 ? 9.055 -4.723 -7.102 1 98 77 VAL A CA 1
ATOM 598 C C . VAL A 1 77 ? 8.586 -4.32 -5.707 1 98 77 VAL A C 1
ATOM 600 O O . VAL A 1 77 ? 8.766 -5.07 -4.742 1 98 77 VAL A O 1
ATOM 603 N N . PRO A 1 78 ? 7.949 -3.115 -5.582 1 98.69 78 PRO A N 1
ATOM 604 C CA . PRO A 1 78 ? 7.312 -2.77 -4.309 1 98.69 78 PRO A CA 1
ATOM 605 C C . PRO A 1 78 ? 6.156 -3.701 -3.955 1 98.69 78 PRO A C 1
ATOM 607 O O . PRO A 1 78 ? 5.336 -4.023 -4.816 1 98.69 78 PRO A O 1
ATOM 610 N N . HIS A 1 79 ? 6.141 -4.109 -2.678 1 98.62 79 HIS A N 1
ATOM 611 C CA . HIS A 1 79 ? 5.125 -5.031 -2.178 1 98.62 79 HIS A CA 1
ATOM 612 C C . HIS A 1 79 ? 4.441 -4.473 -0.934 1 98.62 79 HIS A C 1
ATOM 614 O O . HIS A 1 79 ? 5.098 -3.885 -0.07 1 98.62 79 HIS A O 1
ATOM 620 N N . PHE A 1 80 ? 3.164 -4.668 -0.882 1 98.81 80 PHE A N 1
ATOM 621 C CA . PHE A 1 80 ? 2.359 -4.297 0.274 1 98.81 80 PHE A CA 1
ATOM 622 C C . PHE A 1 80 ? 1.763 -5.527 0.941 1 98.81 80 PHE A C 1
ATOM 624 O O . PHE A 1 80 ? 1.132 -6.355 0.278 1 98.81 80 PHE A O 1
ATOM 631 N N . LYS A 1 81 ? 1.978 -5.637 2.211 1 98.56 81 LYS A N 1
ATOM 632 C CA . LYS A 1 81 ? 1.326 -6.648 3.037 1 98.56 81 LYS A CA 1
ATOM 633 C C . LYS A 1 81 ? 0.302 -6.016 3.977 1 98.56 81 LYS A C 1
ATOM 635 O O . LYS A 1 81 ? 0.668 -5.305 4.914 1 98.56 81 LYS A O 1
ATOM 640 N N . PRO A 1 82 ? -0.984 -6.289 3.793 1 98.56 82 PRO A N 1
ATOM 641 C CA . PRO A 1 82 ? -2.004 -5.68 4.648 1 98.56 82 PRO A CA 1
ATOM 642 C C . PRO A 1 82 ? -1.878 -6.102 6.109 1 98.56 82 PRO A C 1
ATOM 644 O O . PRO A 1 82 ? -1.564 -7.258 6.398 1 98.56 82 PRO A O 1
ATOM 647 N N . GLY A 1 83 ? -2.125 -5.117 6.98 1 98.19 83 GLY A N 1
ATOM 648 C CA . GLY A 1 83 ? -2.129 -5.398 8.406 1 98.19 83 GLY A CA 1
ATOM 649 C C . GLY A 1 83 ? -3.398 -6.082 8.883 1 98.19 83 GLY A C 1
ATOM 650 O O . GLY A 1 83 ? -4.391 -6.129 8.148 1 98.19 83 GLY A O 1
ATOM 651 N N . LYS A 1 84 ? -3.326 -6.586 10.055 1 97.75 84 LYS A N 1
ATOM 652 C CA . LYS A 1 84 ? -4.445 -7.336 10.609 1 97.75 84 LYS A CA 1
ATOM 653 C C . LYS A 1 84 ? -5.711 -6.484 10.664 1 97.75 84 LYS A C 1
ATOM 655 O O . LYS A 1 84 ? -6.789 -6.941 10.281 1 97.75 84 LYS A O 1
ATOM 660 N N . GLU A 1 85 ? -5.59 -5.324 11.188 1 98 85 GLU A N 1
ATOM 661 C CA . GLU A 1 85 ? -6.758 -4.469 11.367 1 98 85 GLU A CA 1
ATOM 662 C C . GLU A 1 85 ? -7.395 -4.125 10.023 1 98 85 GLU A C 1
ATOM 664 O O . GLU A 1 85 ? -8.625 -4.113 9.898 1 98 85 GLU A O 1
ATOM 669 N N . LEU A 1 86 ? -6.617 -3.793 9.062 1 98.44 86 LEU A N 1
ATOM 670 C CA . LEU A 1 86 ? -7.145 -3.498 7.738 1 98.44 86 LEU A CA 1
ATOM 671 C C . LEU A 1 86 ? -7.828 -4.723 7.141 1 98.44 86 LEU A C 1
ATOM 673 O O . LEU A 1 86 ? -8.922 -4.621 6.582 1 98.44 86 LEU A O 1
ATOM 677 N N . ARG A 1 87 ? -7.184 -5.902 7.266 1 97.94 87 ARG A N 1
ATOM 678 C CA . ARG A 1 87 ? -7.766 -7.141 6.754 1 97.94 87 ARG A CA 1
ATOM 679 C C . ARG A 1 87 ? -9.117 -7.418 7.398 1 97.94 87 ARG A C 1
ATOM 681 O O . ARG A 1 87 ? -10.062 -7.844 6.723 1 97.94 87 ARG A O 1
ATOM 688 N N . ASP A 1 88 ? -9.195 -7.172 8.664 1 97.75 88 ASP A N 1
ATOM 689 C CA . ASP A 1 88 ? -10.453 -7.391 9.375 1 97.75 88 ASP A CA 1
ATOM 690 C C . ASP A 1 88 ? -11.516 -6.395 8.93 1 97.75 88 ASP A C 1
ATOM 692 O O . ASP A 1 88 ? -12.672 -6.766 8.719 1 97.75 88 ASP A O 1
ATOM 696 N N . ARG A 1 89 ? -11.156 -5.242 8.75 1 97.44 89 ARG A N 1
ATOM 697 C CA . ARG A 1 89 ? -12.078 -4.168 8.406 1 97.44 89 ARG A CA 1
ATOM 698 C C . ARG A 1 89 ? -12.711 -4.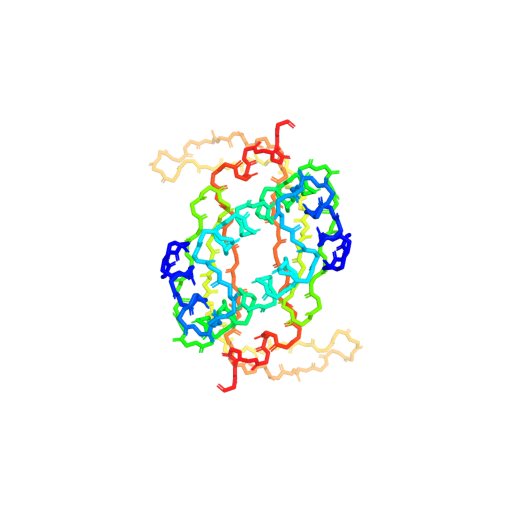414 7.039 1 97.44 89 ARG A C 1
ATOM 700 O O . ARG A 1 89 ? -13.898 -4.125 6.84 1 97.44 89 ARG A O 1
ATOM 707 N N . VAL A 1 90 ? -11.953 -4.906 6.102 1 97.88 90 VAL A N 1
ATOM 708 C CA . VAL A 1 90 ? -12.477 -5.047 4.746 1 97.88 90 VAL A CA 1
ATOM 709 C C . VAL A 1 90 ? -13.367 -6.285 4.66 1 97.88 90 VAL A C 1
ATOM 711 O O . VAL A 1 90 ? -13.984 -6.539 3.625 1 97.88 90 VAL A O 1
ATOM 714 N N . ASN A 1 91 ? -13.344 -7.059 5.75 1 97.12 91 ASN A N 1
ATOM 715 C CA . ASN A 1 91 ? -14.172 -8.258 5.777 1 97.12 91 ASN A CA 1
ATOM 716 C C . ASN A 1 91 ? -15.25 -8.18 6.859 1 97.12 91 ASN A C 1
ATOM 718 O O . ASN A 1 91 ? -15.82 -9.195 7.25 1 97.12 91 ASN A O 1
ATOM 722 N N . GLU A 1 92 ? -15.344 -7.035 7.492 1 90.06 92 GLU A N 1
ATOM 723 C CA . GLU A 1 92 ? -16.438 -6.805 8.438 1 90.06 92 GLU A CA 1
ATOM 724 C C . GLU A 1 92 ? -17.766 -6.652 7.715 1 90.06 92 GLU A C 1
ATOM 726 O O . GLU A 1 92 ? -17.812 -6.148 6.59 1 90.06 92 GLU A O 1
ATOM 731 N N . MET B 1 1 ? 11.469 0.831 8.961 1 95.12 1 MET B N 1
ATOM 732 C CA . MET B 1 1 ? 10.984 2.146 9.367 1 95.12 1 MET B CA 1
ATOM 733 C C . MET B 1 1 ? 9.547 2.066 9.867 1 95.12 1 MET B C 1
ATOM 735 O O . MET B 1 1 ? 8.711 1.412 9.25 1 95.12 1 MET B O 1
ATOM 739 N N . THR B 1 2 ? 9.297 2.672 10.977 1 96.62 2 THR B N 1
ATOM 740 C CA . THR B 1 2 ? 7.953 2.686 11.547 1 96.62 2 THR B CA 1
ATOM 741 C C . THR B 1 2 ? 7.234 3.986 11.203 1 96.62 2 THR B C 1
ATOM 743 O O . THR B 1 2 ? 7.84 4.914 10.656 1 96.62 2 THR B O 1
ATOM 746 N N . LYS B 1 3 ? 5.898 3.963 11.516 1 94.69 3 LYS B N 1
ATOM 747 C CA . LYS B 1 3 ? 5.102 5.172 11.328 1 94.69 3 LYS B CA 1
ATOM 748 C C . LYS B 1 3 ? 5.73 6.363 12.047 1 94.69 3 LYS B C 1
ATOM 750 O O . LYS B 1 3 ? 5.832 7.453 11.477 1 94.69 3 LYS B O 1
ATOM 755 N N . SER B 1 4 ? 6.133 6.117 13.266 1 95.38 4 SER B N 1
ATOM 756 C CA . SER B 1 4 ? 6.727 7.191 14.055 1 95.38 4 SER B CA 1
ATOM 757 C C . SER B 1 4 ? 8.031 7.68 13.43 1 95.38 4 SER B C 1
ATOM 759 O O . SER B 1 4 ? 8.297 8.883 13.406 1 95.38 4 SER B O 1
ATOM 761 N N . GLU B 1 5 ? 8.898 6.844 12.969 1 95.12 5 GLU B N 1
ATOM 762 C CA . GLU B 1 5 ? 10.141 7.211 12.297 1 95.12 5 GLU B CA 1
ATOM 763 C C . GLU B 1 5 ? 9.867 7.98 11.008 1 95.12 5 GLU B C 1
ATOM 765 O O . GLU B 1 5 ? 10.594 8.914 10.672 1 95.12 5 GLU B O 1
ATOM 770 N N . LEU B 1 6 ? 8.836 7.496 10.305 1 93.06 6 LEU B N 1
ATOM 771 C CA . LEU B 1 6 ? 8.43 8.195 9.086 1 93.06 6 LEU B CA 1
ATOM 772 C C . LEU B 1 6 ? 8.016 9.633 9.398 1 93.06 6 LEU B C 1
ATOM 774 O O . LEU B 1 6 ? 8.414 10.562 8.703 1 93.06 6 LEU B O 1
ATOM 778 N N . ILE B 1 7 ? 7.234 9.82 10.484 1 93.5 7 ILE B N 1
ATOM 779 C CA . ILE B 1 7 ? 6.773 11.141 10.906 1 93.5 7 ILE B CA 1
ATOM 780 C C . ILE B 1 7 ? 7.973 12.016 11.258 1 93.5 7 ILE B C 1
ATOM 782 O O . ILE B 1 7 ? 8.031 13.188 10.875 1 93.5 7 ILE B O 1
ATOM 786 N N . GLU B 1 8 ? 8.898 11.438 11.93 1 92.69 8 GLU B N 1
ATOM 787 C CA . GLU B 1 8 ? 10.102 12.164 12.305 1 92.69 8 GLU B CA 1
ATOM 788 C C . GLU B 1 8 ? 10.859 12.648 11.062 1 92.69 8 GLU B C 1
ATOM 790 O O . GLU B 1 8 ? 11.352 13.773 11.031 1 92.69 8 GLU B O 1
ATOM 795 N N . ARG B 1 9 ? 10.953 11.859 10.078 1 90 9 ARG B N 1
ATOM 796 C CA . ARG B 1 9 ? 11.633 12.219 8.836 1 90 9 ARG B CA 1
ATOM 797 C C . ARG B 1 9 ? 10.914 13.359 8.133 1 90 9 ARG B C 1
ATOM 799 O O . ARG B 1 9 ? 11.547 14.281 7.609 1 90 9 ARG B O 1
ATOM 806 N N . ILE B 1 10 ? 9.609 13.219 8.141 1 89.81 10 ILE B N 1
ATOM 807 C CA . ILE B 1 10 ? 8.805 14.242 7.477 1 89.81 10 ILE B CA 1
ATOM 808 C C . ILE B 1 10 ? 8.992 15.586 8.18 1 89.81 10 ILE B C 1
ATOM 810 O O . ILE B 1 10 ? 9.188 16.609 7.527 1 89.81 10 ILE B O 1
ATOM 814 N N . VAL B 1 11 ? 8.93 15.57 9.5 1 90.31 11 VAL B N 1
ATOM 815 C CA . VAL B 1 11 ? 9.047 16.797 10.297 1 90.31 11 VAL B CA 1
ATOM 816 C C . VAL B 1 11 ? 10.422 17.406 10.102 1 90.31 11 VAL B C 1
ATOM 818 O O . VAL B 1 11 ? 10.547 18.641 10.008 1 90.31 11 VAL B O 1
ATOM 821 N N . THR B 1 12 ? 11.438 16.594 10.023 1 89.19 12 THR B N 1
ATOM 822 C CA . THR B 1 12 ? 12.805 17.062 9.852 1 89.19 12 THR B CA 1
ATOM 823 C C . THR B 1 12 ? 13.008 17.656 8.469 1 89.19 12 THR B C 1
ATOM 825 O O . THR B 1 12 ? 13.695 18.672 8.32 1 89.19 12 THR B O 1
ATOM 828 N N . GLN B 1 13 ? 12.336 17.109 7.504 1 85.25 13 GLN B N 1
ATOM 829 C CA . GLN B 1 13 ? 12.531 17.531 6.125 1 85.25 13 GLN B CA 1
ATOM 830 C C . GLN B 1 13 ? 11.641 18.734 5.789 1 85.25 13 GLN B C 1
ATOM 832 O O . GLN B 1 13 ? 12 19.562 4.965 1 85.25 13 GLN B O 1
ATOM 837 N N . GLN B 1 14 ? 10.414 18.609 6.387 1 78.44 14 GLN B N 1
ATOM 838 C CA . GLN B 1 14 ? 9.453 19.672 6.117 1 78.44 14 GLN B CA 1
ATOM 839 C C . GLN B 1 14 ? 9.297 20.594 7.316 1 78.44 14 GLN B C 1
ATOM 841 O O . GLN B 1 14 ? 8.578 20.281 8.266 1 78.44 14 GLN B O 1
ATOM 846 N N . GLY B 1 15 ? 10.008 21.609 7.398 1 76.31 15 GLY B N 1
ATOM 847 C CA . GLY B 1 15 ? 10.062 22.531 8.523 1 76.31 15 GLY B CA 1
ATOM 848 C C . GLY B 1 15 ? 8.805 23.375 8.672 1 76.31 15 GLY B C 1
ATOM 849 O O . GLY B 1 15 ? 8.609 24.031 9.703 1 76.31 15 GLY B O 1
ATOM 850 N N . GLN B 1 16 ? 7.887 23.219 7.777 1 83.81 16 GLN B N 1
ATOM 851 C CA . GLN B 1 16 ? 6.703 24.078 7.824 1 83.81 16 GLN B CA 1
ATOM 852 C C . GLN B 1 16 ? 5.598 23.438 8.664 1 83.81 16 GLN B C 1
ATOM 854 O O . GLN B 1 16 ? 4.723 24.141 9.18 1 83.81 16 GLN B O 1
ATOM 859 N N . LEU B 1 17 ? 5.68 22.203 8.805 1 84.75 17 LEU B N 1
ATOM 860 C CA . LEU B 1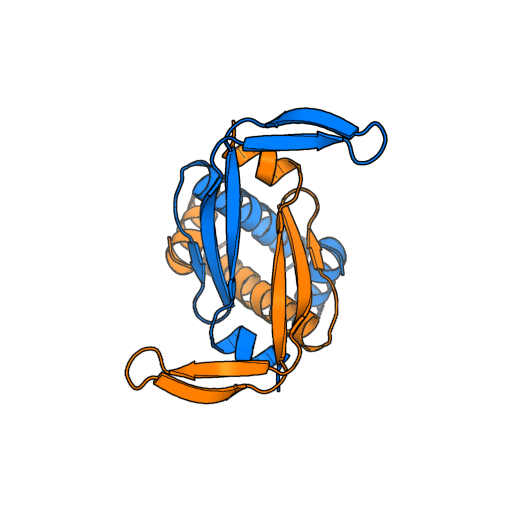 17 ? 4.629 21.5 9.523 1 84.75 17 LEU B CA 1
ATOM 861 C C . LEU B 1 17 ? 5.109 21.062 10.906 1 84.75 17 LEU B C 1
ATOM 863 O O . LEU B 1 17 ? 6.258 20.641 11.062 1 84.75 17 LEU B O 1
ATOM 867 N N . SER B 1 18 ? 4.191 21.281 11.898 1 88.12 18 SER B N 1
ATOM 868 C CA . SER B 1 18 ? 4.504 20.766 13.227 1 88.12 18 SER B CA 1
ATOM 869 C C . SER B 1 18 ? 4.402 19.25 13.266 1 88.12 18 SER B C 1
ATOM 871 O O . SER B 1 18 ? 3.668 18.641 12.477 1 88.12 18 SER B O 1
ATOM 873 N N . ALA B 1 19 ? 5.113 18.656 14.195 1 89.56 19 ALA B N 1
ATOM 874 C CA . ALA B 1 19 ? 5.043 17.203 14.383 1 89.56 19 ALA B CA 1
ATOM 875 C C . ALA B 1 19 ? 3.611 16.75 14.648 1 89.56 19 ALA B C 1
ATOM 877 O O . ALA B 1 19 ? 3.178 15.719 14.141 1 89.56 19 ALA B O 1
ATOM 878 N N . LYS B 1 20 ? 2.961 17.531 15.367 1 89.88 20 LYS B N 1
ATOM 879 C CA . LYS B 1 20 ? 1.576 17.219 15.711 1 89.88 20 LYS B CA 1
ATOM 880 C C . LYS B 1 20 ? 0.689 17.219 14.469 1 89.88 20 LYS B C 1
ATOM 882 O O . LYS B 1 20 ? -0.146 16.328 14.297 1 89.88 20 LYS B O 1
ATOM 887 N N . ASP B 1 21 ? 0.838 18.188 13.656 1 88.19 21 ASP B N 1
ATOM 888 C CA . ASP B 1 21 ? 0.04 18.297 12.438 1 88.19 21 ASP B CA 1
ATOM 889 C C . ASP B 1 21 ? 0.344 17.156 11.484 1 88.19 21 ASP B C 1
ATOM 891 O O . ASP B 1 21 ? -0.566 16.594 10.867 1 88.19 21 ASP B O 1
ATOM 895 N N . VAL B 1 22 ? 1.615 16.828 11.383 1 91.12 22 VAL B N 1
ATOM 896 C CA . VAL B 1 22 ? 2.031 15.727 10.516 1 91.12 22 VAL B CA 1
ATOM 897 C C . VAL B 1 22 ? 1.409 14.422 11.008 1 91.12 22 VAL B C 1
ATOM 899 O O . VAL B 1 22 ? 0.851 13.664 10.219 1 91.12 22 VAL B O 1
ATOM 902 N N . GLU B 1 23 ? 1.507 14.25 12.281 1 92.25 23 GLU B N 1
ATOM 903 C CA . GLU B 1 23 ? 0.945 13.039 12.875 1 92.25 23 GLU B CA 1
ATOM 904 C C . GLU B 1 23 ? -0.558 12.953 12.633 1 92.25 23 GLU B C 1
ATOM 906 O O . GLU B 1 23 ? -1.07 11.891 12.266 1 92.25 23 GLU B O 1
ATOM 911 N N . LEU B 1 24 ? -1.219 14 12.828 1 91.56 24 LEU B N 1
ATOM 912 C CA . LEU B 1 24 ? -2.664 14.039 12.641 1 91.56 24 LEU B CA 1
ATOM 913 C C . LEU B 1 24 ? -3.029 13.797 11.18 1 91.56 24 LEU B C 1
ATOM 915 O O . LEU B 1 24 ? -3.979 13.062 10.883 1 91.56 24 LEU B O 1
ATOM 919 N N . ALA B 1 25 ? -2.334 14.43 10.289 1 90.56 25 ALA B N 1
ATOM 920 C CA . ALA B 1 25 ? -2.594 14.258 8.859 1 90.56 25 ALA B CA 1
ATOM 921 C C . ALA B 1 25 ? -2.408 12.805 8.438 1 90.56 25 ALA B C 1
ATOM 923 O O . ALA B 1 25 ? -3.242 12.25 7.715 1 90.56 25 ALA B O 1
ATOM 924 N N . ILE B 1 26 ? -1.365 12.18 8.875 1 92.25 26 ILE B N 1
ATOM 925 C CA . ILE B 1 26 ? -1.041 10.812 8.5 1 92.25 26 ILE B CA 1
ATOM 926 C C . ILE B 1 26 ? -2.078 9.859 9.086 1 92.25 26 ILE B C 1
ATOM 928 O O . ILE B 1 26 ? -2.586 8.977 8.383 1 92.25 26 ILE B O 1
ATOM 932 N N . LYS B 1 27 ? -2.336 10.039 10.312 1 92.88 27 LYS B N 1
ATOM 933 C CA . LYS B 1 27 ? -3.34 9.203 10.969 1 92.88 27 LYS B CA 1
ATOM 934 C C . LYS B 1 27 ? -4.684 9.297 10.25 1 92.88 27 LYS B C 1
ATOM 936 O O . LYS B 1 27 ? -5.332 8.273 10.008 1 92.88 27 LYS B O 1
ATOM 941 N N . THR B 1 28 ? -5.113 10.461 9.93 1 93.81 28 THR B N 1
ATOM 942 C CA . THR B 1 28 ? -6.398 10.672 9.273 1 93.81 28 THR B CA 1
ATOM 943 C C . THR B 1 28 ? -6.387 10.086 7.867 1 93.81 28 THR B C 1
ATOM 945 O O . THR B 1 28 ? -7.379 9.508 7.418 1 93.81 28 THR B O 1
ATOM 948 N N . MET B 1 29 ? -5.285 10.305 7.188 1 94.69 29 MET B N 1
ATOM 949 C CA . MET B 1 29 ? -5.164 9.742 5.848 1 94.69 29 MET B CA 1
ATOM 950 C C . MET B 1 29 ? -5.324 8.227 5.879 1 94.69 29 MET B C 1
ATOM 952 O O . MET B 1 29 ? -6.09 7.664 5.094 1 94.69 29 MET B O 1
ATOM 956 N N . LEU B 1 30 ? -4.625 7.551 6.809 1 96.38 30 LEU B N 1
ATOM 957 C CA . LEU B 1 30 ? -4.676 6.098 6.91 1 96.38 30 LEU B CA 1
ATOM 958 C C . LEU B 1 30 ? -6.086 5.625 7.25 1 96.38 30 LEU B C 1
ATOM 960 O O . LEU B 1 30 ? -6.551 4.613 6.715 1 96.38 30 LEU B O 1
ATOM 964 N N . GLU B 1 31 ? -6.711 6.379 8.078 1 95.5 31 GLU B N 1
ATOM 965 C CA . GLU B 1 31 ? -8.094 6.059 8.43 1 95.5 31 GLU B CA 1
ATOM 966 C C . GLU B 1 31 ? -9.016 6.191 7.215 1 95.5 31 GLU B C 1
ATOM 968 O O . GLU B 1 31 ? -9.844 5.316 6.965 1 95.5 31 GLU B O 1
ATOM 973 N N . GLN B 1 32 ? -8.906 7.246 6.461 1 95.25 32 GLN B N 1
ATOM 974 C CA . GLN B 1 32 ? -9.742 7.461 5.285 1 95.25 32 GLN B CA 1
ATOM 975 C C . GLN B 1 32 ? -9.469 6.402 4.219 1 95.25 32 GLN B C 1
ATOM 977 O O . GLN B 1 32 ? -10.391 5.941 3.543 1 95.25 32 GLN B O 1
ATOM 982 N N . MET B 1 33 ? -8.188 6.055 4.066 1 97.19 33 MET B N 1
ATOM 983 C CA . MET B 1 33 ? -7.855 5 3.115 1 97.19 33 MET B CA 1
ATOM 984 C C . MET B 1 33 ? -8.5 3.678 3.521 1 97.19 33 MET B C 1
ATOM 986 O O . MET B 1 33 ? -9.078 2.98 2.686 1 97.19 33 MET B O 1
ATOM 990 N N . SER B 1 34 ? -8.398 3.379 4.82 1 97.69 34 SER B N 1
ATOM 991 C CA . SER B 1 34 ? -8.992 2.145 5.324 1 97.69 34 SER B CA 1
ATOM 992 C C . SER B 1 34 ? -10.5 2.121 5.105 1 97.69 34 SER B C 1
ATOM 994 O O . SER B 1 34 ? -11.055 1.108 4.672 1 97.69 34 SER B O 1
ATOM 996 N N . GLN B 1 35 ? -11.109 3.248 5.379 1 96 35 GLN B N 1
ATOM 997 C CA . GLN B 1 35 ? -12.547 3.352 5.203 1 96 35 GLN B CA 1
ATOM 998 C C . GLN B 1 35 ? -12.938 3.203 3.734 1 96 35 GLN B C 1
ATOM 1000 O O . GLN B 1 35 ? -13.914 2.52 3.41 1 96 35 GLN B O 1
ATOM 1005 N N . ALA B 1 36 ? -12.227 3.891 2.877 1 96.38 36 ALA B N 1
ATOM 1006 C CA . ALA B 1 36 ? -12.492 3.812 1.442 1 96.38 36 ALA B CA 1
ATOM 1007 C C . ALA B 1 36 ? -12.383 2.375 0.942 1 96.38 36 ALA B C 1
ATOM 1009 O O . ALA B 1 36 ? -13.258 1.892 0.222 1 96.38 36 ALA B O 1
ATOM 1010 N N . LEU B 1 37 ? -11.367 1.61 1.342 1 97.44 37 LEU B N 1
ATOM 1011 C CA . LEU B 1 37 ? -11.195 0.222 0.933 1 97.44 37 LEU B CA 1
ATOM 1012 C C . LEU B 1 37 ? -12.297 -0.66 1.511 1 97.44 37 LEU B C 1
ATOM 1014 O O . LEU B 1 37 ? -12.812 -1.545 0.824 1 97.44 37 LEU B O 1
ATOM 1018 N N . ALA B 1 38 ? -12.625 -0.376 2.732 1 97.12 38 ALA B N 1
ATOM 1019 C CA . ALA B 1 38 ? -13.656 -1.181 3.389 1 97.12 38 ALA B CA 1
ATOM 1020 C C . ALA B 1 38 ? -14.984 -1.083 2.646 1 97.12 38 ALA B C 1
ATOM 1022 O O . ALA B 1 38 ? -15.789 -2.018 2.676 1 97.12 38 ALA B O 1
ATOM 1023 N N . THR B 1 39 ? -15.156 0.045 1.98 1 95.44 39 THR B N 1
ATOM 1024 C CA . THR B 1 39 ? -16.406 0.258 1.264 1 95.44 39 THR B CA 1
ATOM 1025 C C . THR B 1 39 ? -16.266 -0.119 -0.207 1 95.44 39 THR B C 1
ATOM 1027 O O . THR B 1 39 ? -17.156 0.155 -1.016 1 95.44 39 THR B O 1
ATOM 1030 N N . GLY B 1 40 ? -15.102 -0.633 -0.627 1 95.44 40 GLY B N 1
ATOM 1031 C CA . GLY B 1 40 ? -14.906 -1.177 -1.962 1 95.44 40 GLY B CA 1
ATOM 1032 C C . GLY B 1 40 ? -14.383 -0.155 -2.951 1 95.44 40 GLY B C 1
ATOM 1033 O O . GLY B 1 40 ? -14.32 -0.421 -4.152 1 95.44 40 GLY B O 1
ATOM 1034 N N . ASP B 1 41 ? -13.992 1.028 -2.443 1 95.88 41 ASP B N 1
ATOM 1035 C CA . ASP B 1 41 ? -13.484 2.072 -3.328 1 95.88 41 ASP B CA 1
ATOM 1036 C C . ASP B 1 41 ? -12.008 1.848 -3.65 1 95.88 41 ASP B C 1
ATOM 1038 O O . ASP B 1 41 ? -11.227 1.493 -2.77 1 95.88 41 ASP B O 1
ATOM 1042 N N . ARG B 1 42 ? -11.75 2.047 -4.91 1 97.75 42 ARG B N 1
ATOM 1043 C CA . ARG B 1 42 ? -10.352 2.068 -5.332 1 97.75 42 ARG B CA 1
ATOM 1044 C C . ARG B 1 42 ? -9.719 3.43 -5.062 1 97.75 42 ARG B C 1
ATOM 1046 O O . ARG B 1 42 ? -10.367 4.465 -5.223 1 97.75 42 ARG B O 1
ATOM 1053 N N . ILE B 1 43 ? -8.438 3.389 -4.648 1 98.25 43 ILE B N 1
ATOM 1054 C CA . ILE B 1 43 ? -7.691 4.613 -4.395 1 98.25 43 ILE B CA 1
ATOM 1055 C C . ILE B 1 43 ? -6.512 4.711 -5.359 1 98.25 43 ILE B C 1
ATOM 1057 O O . ILE B 1 43 ? -5.719 3.773 -5.48 1 98.25 43 ILE B O 1
ATOM 1061 N N . GLU B 1 44 ? -6.457 5.777 -6.027 1 98.38 44 GLU B N 1
ATOM 1062 C CA . GLU B 1 44 ? -5.359 5.984 -6.969 1 98.38 44 GLU B CA 1
ATOM 1063 C C . GLU B 1 44 ? -4.492 7.168 -6.555 1 98.38 44 GLU B C 1
ATOM 1065 O O . GLU B 1 44 ? -4.988 8.289 -6.422 1 98.38 44 GLU B O 1
ATOM 1070 N N . ILE B 1 45 ? -3.262 6.945 -6.32 1 97.56 45 ILE B N 1
ATOM 1071 C CA . ILE B 1 45 ? -2.252 7.969 -6.082 1 97.56 45 ILE B CA 1
ATOM 1072 C C . ILE B 1 45 ? -1.234 7.969 -7.219 1 97.56 45 ILE B C 1
ATOM 1074 O O . ILE B 1 45 ? -0.328 7.133 -7.25 1 97.56 45 ILE B O 1
ATOM 1078 N N . ARG B 1 46 ? -1.372 9.008 -8 1 96.44 46 ARG B N 1
ATOM 1079 C CA . ARG B 1 46 ? -0.555 9.055 -9.211 1 96.44 46 ARG B CA 1
ATOM 1080 C C . ARG B 1 46 ? 0.93 8.992 -8.867 1 96.44 46 ARG B C 1
ATOM 1082 O O . ARG B 1 46 ? 1.393 9.672 -7.949 1 96.44 46 ARG B O 1
ATOM 1089 N N . GLY B 1 47 ? 1.667 8.125 -9.688 1 96.81 47 GLY B N 1
ATOM 1090 C CA . GLY B 1 47 ? 3.102 7.977 -9.5 1 96.81 47 GLY B CA 1
ATOM 1091 C C . GLY B 1 47 ? 3.461 6.965 -8.43 1 96.81 47 GLY B C 1
ATOM 1092 O O . GLY B 1 47 ? 4.5 6.309 -8.508 1 96.81 47 GLY B O 1
ATOM 1093 N N . PHE B 1 48 ? 2.695 6.875 -7.371 1 98.06 48 PHE B N 1
ATOM 1094 C CA . PHE B 1 48 ? 2.982 6.012 -6.234 1 98.06 48 PHE B CA 1
ATOM 1095 C C . PHE B 1 48 ? 2.361 4.633 -6.43 1 98.06 48 PHE B C 1
ATOM 1097 O O . PHE B 1 48 ? 3.066 3.623 -6.41 1 98.06 48 PHE B O 1
ATOM 1104 N N . GLY B 1 49 ? 1.014 4.688 -6.625 1 98.56 49 GLY B N 1
ATOM 1105 C CA . GLY B 1 49 ? 0.33 3.422 -6.832 1 98.56 49 GLY B CA 1
ATOM 1106 C C . GLY B 1 49 ? -1.159 3.494 -6.551 1 98.56 49 GLY B C 1
ATOM 1107 O O . GLY B 1 49 ? -1.707 4.582 -6.352 1 98.56 49 GLY B O 1
ATOM 1108 N N . SER B 1 50 ? -1.775 2.332 -6.578 1 98.81 50 SER B N 1
ATOM 1109 C CA . SER B 1 50 ? -3.211 2.254 -6.324 1 98.81 50 SER B CA 1
ATOM 1110 C C . SER B 1 50 ? -3.537 1.131 -5.344 1 98.81 50 SER B C 1
ATOM 1112 O O . SER B 1 50 ? -2.785 0.161 -5.23 1 98.81 50 SER B O 1
ATOM 1114 N N . PHE B 1 51 ? -4.598 1.312 -4.629 1 98.75 51 PHE B N 1
ATOM 1115 C CA . PHE B 1 51 ? -5.133 0.339 -3.68 1 98.75 51 PHE B CA 1
ATOM 1116 C C . PHE B 1 51 ? -6.531 -0.1 -4.086 1 98.75 51 PHE B C 1
ATOM 1118 O O . PHE B 1 51 ? -7.359 0.726 -4.48 1 98.75 51 PHE B O 1
ATOM 1125 N N . SER B 1 52 ? -6.738 -1.353 -3.99 1 98.62 52 SER B N 1
ATOM 1126 C CA . SER B 1 52 ? -8.055 -1.912 -4.285 1 98.62 52 SER B CA 1
ATOM 1127 C C . SER B 1 52 ? -8.305 -3.188 -3.486 1 98.62 52 SER B C 1
ATOM 1129 O O . SER B 1 52 ? -7.441 -3.627 -2.725 1 98.62 52 SER B O 1
ATOM 1131 N N . LEU B 1 53 ? -9.531 -3.756 -3.645 1 98.25 53 LEU B N 1
ATOM 1132 C CA . LEU B 1 53 ? -9.875 -5.031 -3.02 1 98.25 53 LEU B CA 1
ATOM 1133 C C . LEU B 1 53 ? -9.938 -6.145 -4.059 1 98.25 53 LEU B C 1
ATOM 1135 O O . LEU B 1 53 ? -10.445 -5.938 -5.164 1 98.25 53 LEU B O 1
ATOM 1139 N N . HIS B 1 54 ? -9.398 -7.195 -3.678 1 97.81 54 HIS B N 1
ATOM 1140 C CA . HIS B 1 54 ? -9.531 -8.422 -4.453 1 97.81 54 HIS B CA 1
ATOM 1141 C C . HIS B 1 54 ? -10.312 -9.477 -3.684 1 97.81 54 HIS B C 1
ATOM 1143 O O . HIS B 1 54 ? -10.133 -9.633 -2.473 1 97.81 54 HIS B O 1
ATOM 1149 N N . TYR B 1 55 ? -11.203 -10.094 -4.379 1 97.88 55 TYR B N 1
ATOM 1150 C CA . TYR B 1 55 ? -11.938 -11.172 -3.74 1 97.88 55 TYR B CA 1
ATOM 1151 C C . TYR B 1 55 ? -11.242 -12.508 -3.955 1 97.88 55 TYR B C 1
ATOM 1153 O O . TYR B 1 55 ? -10.875 -12.852 -5.082 1 97.88 55 TYR B O 1
ATOM 1161 N N . ARG B 1 56 ? -10.984 -13.117 -2.83 1 97.25 56 ARG B N 1
ATOM 1162 C CA . ARG B 1 56 ? -10.484 -14.492 -2.873 1 97.25 56 ARG B CA 1
ATOM 1163 C C . ARG B 1 56 ? -11.602 -15.492 -2.607 1 97.25 56 ARG B C 1
ATOM 1165 O O . ARG B 1 56 ? -12.234 -15.453 -1.551 1 97.25 56 ARG B O 1
ATOM 1172 N N . ALA B 1 57 ? -11.789 -16.312 -3.525 1 97.81 57 ALA B N 1
ATOM 1173 C CA . ALA B 1 57 ? -12.859 -17.297 -3.43 1 97.81 57 ALA B CA 1
ATOM 1174 C C . ALA B 1 57 ? -12.57 -18.328 -2.338 1 97.81 57 ALA B C 1
ATOM 1176 O O . ALA B 1 57 ? -11.414 -18.562 -1.983 1 97.81 57 ALA B O 1
ATOM 1177 N N . PRO B 1 58 ? -13.688 -18.875 -1.835 1 97.94 58 PRO B N 1
ATOM 1178 C CA . PRO B 1 58 ? -13.492 -19.969 -0.881 1 97.94 58 PRO B CA 1
ATOM 1179 C C . PRO B 1 58 ? -12.656 -21.109 -1.458 1 97.94 58 PRO B C 1
ATOM 1181 O O . PRO B 1 58 ? -12.734 -21.391 -2.656 1 97.94 58 PRO B O 1
ATOM 1184 N N . ARG B 1 59 ? -11.898 -21.719 -0.576 1 97.25 59 ARG B N 1
ATOM 1185 C CA . ARG B 1 59 ? -11.039 -22.797 -1.034 1 97.25 59 ARG B CA 1
ATOM 1186 C C . ARG B 1 59 ? -10.75 -23.781 0.095 1 97.25 59 ARG B C 1
ATOM 1188 O O . ARG B 1 59 ? -11.102 -23.531 1.25 1 97.25 59 ARG B O 1
ATOM 1195 N N . VAL B 1 60 ? -10.281 -24.922 -0.35 1 96.75 60 VAL B N 1
ATOM 1196 C CA . VAL B 1 60 ? -9.875 -25.922 0.625 1 96.75 60 VAL B CA 1
ATOM 1197 C C . VAL B 1 60 ? -8.352 -25.938 0.743 1 96.75 60 VAL B C 1
ATOM 1199 O O . VAL B 1 60 ? -7.648 -26.031 -0.265 1 96.75 60 VAL B O 1
ATOM 1202 N N . GLY B 1 61 ? -7.906 -25.672 1.925 1 95.06 61 GLY B N 1
ATOM 1203 C CA . GLY B 1 61 ? -6.48 -25.75 2.201 1 95.06 61 GLY B CA 1
ATOM 1204 C C . GLY B 1 61 ? -6.121 -26.922 3.107 1 95.06 61 GLY B C 1
ATOM 1205 O O . GLY B 1 61 ? -6.949 -27.797 3.365 1 95.06 61 GLY B O 1
ATOM 1206 N N . ARG B 1 62 ? -4.789 -27.094 3.379 1 96.31 62 ARG B N 1
ATOM 1207 C CA . ARG B 1 62 ? -4.312 -28.141 4.281 1 96.31 62 ARG B CA 1
ATOM 1208 C C . ARG B 1 62 ? -3.496 -27.547 5.422 1 96.31 62 ARG B C 1
ATOM 1210 O O . ARG B 1 62 ? -2.816 -26.531 5.246 1 96.31 62 ARG B O 1
ATOM 1217 N N . ASN B 1 63 ? -3.625 -28.016 6.695 1 94.94 63 ASN B N 1
ATOM 1218 C CA . ASN B 1 63 ? -2.736 -27.688 7.805 1 94.94 63 ASN B CA 1
ATOM 1219 C C . ASN B 1 63 ? -1.321 -28.203 7.562 1 94.94 63 ASN B C 1
ATOM 1221 O O . ASN B 1 63 ? -1.112 -29.406 7.422 1 94.94 63 ASN B O 1
ATOM 1225 N N . PRO B 1 64 ? -0.363 -27.344 7.441 1 93.88 64 PRO B N 1
ATOM 1226 C CA . PRO B 1 64 ? 0.991 -27.766 7.086 1 93.88 64 PRO B CA 1
ATOM 1227 C C . PRO B 1 64 ? 1.574 -28.766 8.086 1 93.88 64 PRO B C 1
ATOM 1229 O O . PRO B 1 64 ? 2.377 -29.625 7.715 1 93.88 64 PRO B O 1
ATOM 1232 N N . LYS B 1 65 ? 1.186 -28.578 9.312 1 96.25 65 LYS B N 1
ATOM 1233 C CA . LYS B 1 65 ? 1.732 -29.422 10.375 1 96.25 65 LYS B CA 1
ATOM 1234 C C . LYS B 1 65 ? 1.019 -30.766 10.422 1 96.25 65 LYS B C 1
ATOM 1236 O O . LYS B 1 65 ? 1.657 -31.812 10.602 1 96.25 65 LYS B O 1
ATOM 1241 N N . THR B 1 66 ? -0.232 -30.969 10.352 1 95.81 66 THR B N 1
ATOM 1242 C CA . THR B 1 66 ? -1.007 -32.188 10.602 1 95.81 66 THR B CA 1
ATOM 1243 C C . THR B 1 66 ? -1.436 -32.844 9.281 1 95.81 66 THR B C 1
ATOM 1245 O O . THR B 1 66 ? -1.819 -34 9.258 1 95.81 66 THR B O 1
ATOM 1248 N N . GLY B 1 67 ? -1.526 -32 8.188 1 95.06 67 GLY B N 1
ATOM 1249 C CA . GLY B 1 67 ? -1.995 -32.469 6.887 1 95.06 67 GLY B CA 1
ATOM 1250 C C . GLY B 1 67 ? -3.508 -32.469 6.758 1 95.06 67 GLY B C 1
ATOM 1251 O O . GLY B 1 67 ? -4.047 -32.75 5.695 1 95.06 67 GLY B O 1
ATOM 1252 N N . GLN B 1 68 ? -4.238 -32.188 7.809 1 96.44 68 GLN B N 1
ATOM 1253 C CA . GLN B 1 68 ? -5.695 -32.156 7.789 1 96.44 68 GLN B CA 1
ATOM 1254 C C . GLN B 1 68 ? -6.215 -31.062 6.867 1 96.44 68 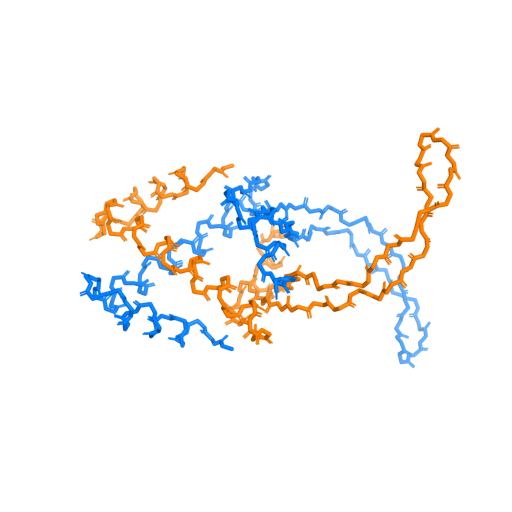GLN B C 1
ATOM 1256 O O . GLN B 1 68 ? -5.637 -29.969 6.805 1 96.44 68 GLN B O 1
ATOM 1261 N N . THR B 1 69 ? -7.383 -31.406 6.219 1 96.69 69 THR B N 1
ATOM 1262 C CA . THR B 1 69 ? -8.023 -30.453 5.332 1 96.69 69 THR B CA 1
ATOM 1263 C C . THR B 1 69 ? -8.758 -29.375 6.133 1 96.69 69 THR B C 1
ATOM 1265 O O . THR B 1 69 ? -9.344 -29.672 7.176 1 96.69 69 THR B O 1
ATOM 1268 N N . VAL B 1 70 ? -8.609 -28.125 5.742 1 96.06 70 VAL B N 1
ATOM 1269 C CA . VAL B 1 70 ? -9.32 -27 6.348 1 96.06 70 VAL B CA 1
ATOM 1270 C C . VAL B 1 70 ? -10.047 -26.203 5.27 1 96.06 70 VAL B C 1
ATOM 1272 O O . VAL B 1 70 ? -9.461 -25.875 4.234 1 96.06 70 VAL B O 1
ATOM 1275 N N . ARG B 1 71 ? -11.336 -26 5.461 1 96.56 71 ARG B N 1
ATOM 1276 C CA . ARG B 1 71 ? -12.109 -25.141 4.574 1 96.56 71 ARG B CA 1
ATOM 1277 C C . ARG B 1 71 ? -11.859 -23.672 4.879 1 96.56 71 ARG B C 1
ATOM 1279 O O . ARG B 1 71 ? -11.961 -23.234 6.031 1 96.56 71 ARG B O 1
ATOM 1286 N N . LEU B 1 72 ? -11.477 -22.906 3.898 1 95.62 72 LEU B N 1
ATOM 1287 C CA . LEU B 1 72 ? -11.242 -21.469 4.02 1 95.62 72 LEU B CA 1
ATOM 1288 C C . LEU B 1 72 ? -12.352 -20.688 3.324 1 95.62 72 LEU B C 1
ATOM 1290 O O . LEU B 1 72 ? -12.648 -20.922 2.152 1 95.62 72 LEU B O 1
ATOM 1294 N N . ASP B 1 73 ? -12.93 -19.812 4.082 1 96.25 73 ASP B N 1
ATOM 1295 C CA . ASP B 1 73 ? -14 -18.984 3.535 1 96.25 73 ASP B CA 1
ATOM 1296 C C . ASP B 1 73 ? -13.453 -17.969 2.541 1 96.25 73 ASP B C 1
ATOM 1298 O O . ASP B 1 73 ? -12.273 -17.625 2.576 1 96.25 73 ASP B O 1
ATOM 1302 N N . GLY B 1 74 ? -14.336 -17.562 1.623 1 97.25 74 GLY B N 1
ATOM 1303 C CA . GLY B 1 74 ? -13.992 -16.422 0.789 1 97.25 74 GLY B CA 1
ATOM 1304 C C . GLY B 1 74 ? -13.75 -15.156 1.582 1 97.25 74 GLY B C 1
ATOM 1305 O O . GLY B 1 74 ? -14.328 -14.977 2.658 1 97.25 74 GLY B O 1
ATOM 1306 N N . LYS B 1 75 ? -12.867 -14.328 1.048 1 97.38 75 LYS B N 1
ATOM 1307 C CA . LYS B 1 75 ? -12.609 -13.078 1.748 1 97.38 75 LYS B CA 1
ATOM 1308 C C . LYS B 1 75 ? -12.094 -12.008 0.789 1 97.38 75 LYS B C 1
ATOM 1310 O O . LYS B 1 75 ? -11.633 -12.32 -0.312 1 97.38 75 LYS B O 1
ATOM 1315 N N . PHE B 1 76 ? -12.203 -10.836 1.219 1 98.06 76 PHE B N 1
ATOM 1316 C CA . PHE B 1 76 ? -11.602 -9.719 0.51 1 98.06 76 PHE B CA 1
ATOM 1317 C C . PHE B 1 76 ? -10.195 -9.438 1.026 1 98.06 76 PHE B C 1
ATOM 1319 O O . PHE B 1 76 ? -9.945 -9.523 2.23 1 98.06 76 PHE B O 1
ATOM 1326 N N . VAL B 1 77 ? -9.359 -9.148 0.061 1 98 77 VAL B N 1
ATOM 1327 C CA . VAL B 1 77 ? -7.977 -8.844 0.406 1 98 77 VAL B CA 1
ATOM 1328 C C . VAL B 1 77 ? -7.578 -7.496 -0.188 1 98 77 VAL B C 1
ATOM 1330 O O . VAL B 1 77 ? -7.734 -7.27 -1.39 1 98 77 VAL B O 1
ATOM 1333 N N . PRO B 1 78 ? -7.023 -6.574 0.656 1 98.69 78 PRO B N 1
ATOM 1334 C CA . PRO B 1 78 ? -6.453 -5.344 0.103 1 98.69 78 PRO B CA 1
ATOM 1335 C C . PRO B 1 78 ? -5.25 -5.609 -0.799 1 98.69 78 PRO B C 1
ATOM 1337 O O . PRO B 1 78 ? -4.383 -6.422 -0.46 1 98.69 78 PRO B O 1
ATOM 1340 N N . HIS B 1 79 ? -5.238 -4.902 -1.944 1 98.62 79 HIS B N 1
ATOM 1341 C CA . HIS B 1 79 ? -4.18 -5.055 -2.936 1 98.62 79 HIS B CA 1
ATOM 1342 C C . HIS B 1 79 ? -3.57 -3.707 -3.307 1 98.62 79 HIS B C 1
ATOM 1344 O O . HIS B 1 79 ? -4.289 -2.715 -3.447 1 98.62 79 HIS B O 1
ATOM 1350 N N . PHE B 1 80 ? -2.285 -3.713 -3.449 1 98.81 80 PHE B N 1
ATOM 1351 C CA . PHE B 1 80 ? -1.542 -2.541 -3.898 1 98.81 80 PHE B CA 1
ATOM 1352 C C . PHE B 1 80 ? -0.886 -2.801 -5.25 1 98.81 80 PHE B C 1
ATOM 1354 O O . PHE B 1 80 ? -0.183 -3.799 -5.422 1 98.81 80 PHE B O 1
ATOM 1361 N N . LYS B 1 81 ? -1.133 -1.926 -6.168 1 98.56 81 LYS B N 1
ATOM 1362 C CA . LYS B 1 81 ? -0.441 -1.917 -7.453 1 98.56 81 LYS B CA 1
ATOM 1363 C C . LYS B 1 81 ? 0.512 -0.729 -7.559 1 98.56 81 LYS B C 1
ATOM 1365 O O . LYS B 1 81 ? 0.073 0.419 -7.648 1 98.56 81 LYS B O 1
ATOM 1370 N N . PRO B 1 82 ? 1.817 -0.962 -7.605 1 98.56 82 PRO B N 1
ATOM 1371 C CA . PRO B 1 82 ? 2.768 0.151 -7.668 1 98.56 82 PRO B CA 1
ATOM 1372 C C . PRO B 1 82 ? 2.629 0.972 -8.945 1 98.56 82 PRO B C 1
ATOM 1374 O O . PRO B 1 82 ? 2.389 0.413 -10.023 1 98.56 82 PRO B O 1
ATOM 1377 N N . GLY B 1 83 ? 2.787 2.287 -8.766 1 98.19 83 GLY B N 1
ATOM 1378 C CA . GLY B 1 83 ? 2.768 3.182 -9.914 1 98.19 83 GLY B CA 1
ATOM 1379 C C . GLY B 1 83 ? 4.066 3.182 -10.695 1 98.19 83 GLY B C 1
ATOM 1380 O O . GLY B 1 83 ? 5.082 2.67 -10.211 1 98.19 83 GLY B O 1
ATOM 1381 N N . LYS B 1 84 ? 3.996 3.742 -11.852 1 97.75 84 LYS B N 1
ATOM 1382 C CA . LYS B 1 84 ? 5.148 3.744 -12.75 1 97.75 84 LYS B CA 1
ATOM 1383 C C . LYS B 1 84 ? 6.352 4.422 -12.094 1 97.75 84 LYS B C 1
ATOM 1385 O O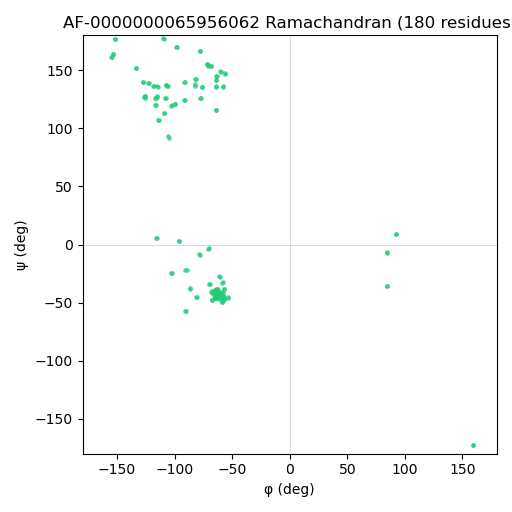 . LYS B 1 84 ? 7.469 3.91 -12.164 1 97.75 84 LYS B O 1
ATOM 1390 N N . GLU B 1 85 ? 6.137 5.57 -11.57 1 98 85 GLU B N 1
ATOM 1391 C CA . GLU B 1 85 ? 7.242 6.336 -11 1 98 85 GLU B CA 1
ATOM 1392 C C . GLU B 1 85 ? 7.895 5.586 -9.844 1 98 85 GLU B C 1
ATOM 1394 O O . GLU B 1 85 ? 9.117 5.578 -9.711 1 98 85 GLU B O 1
ATOM 1399 N N . LEU B 1 86 ? 7.117 5.027 -8.984 1 98.38 86 LEU B N 1
ATOM 1400 C CA . LEU B 1 86 ? 7.664 4.246 -7.883 1 98.38 86 LEU B CA 1
ATOM 1401 C C . LEU B 1 86 ? 8.445 3.041 -8.398 1 98.38 86 LEU B C 1
ATOM 1403 O O . LEU B 1 86 ? 9.547 2.758 -7.922 1 98.38 86 LEU B O 1
ATOM 1407 N N . ARG B 1 87 ? 7.879 2.324 -9.383 1 97.94 87 ARG B N 1
ATOM 1408 C CA . ARG B 1 87 ? 8.555 1.171 -9.969 1 97.94 87 ARG B CA 1
ATOM 1409 C C . ARG B 1 87 ? 9.906 1.568 -10.555 1 97.94 87 ARG B C 1
ATOM 1411 O O . ARG B 1 87 ? 10.891 0.841 -10.406 1 97.94 87 ARG B O 1
ATOM 1418 N N . ASP B 1 88 ? 9.93 2.695 -11.203 1 97.75 88 ASP B N 1
ATOM 1419 C CA . ASP B 1 88 ? 11.18 3.176 -11.789 1 97.75 88 ASP B CA 1
ATOM 1420 C C . ASP B 1 88 ? 12.188 3.557 -10.711 1 97.75 88 ASP B C 1
ATOM 1422 O O . ASP B 1 88 ? 13.375 3.232 -10.82 1 97.75 88 ASP B O 1
ATOM 1426 N N . ARG B 1 89 ? 11.75 4.152 -9.734 1 97.44 89 ARG B N 1
ATOM 1427 C CA . ARG B 1 89 ? 12.609 4.648 -8.664 1 97.44 89 ARG B CA 1
ATOM 1428 C C . ARG B 1 89 ? 13.305 3.5 -7.938 1 97.44 89 ARG B C 1
ATOM 1430 O O . ARG B 1 89 ? 14.469 3.615 -7.551 1 97.44 89 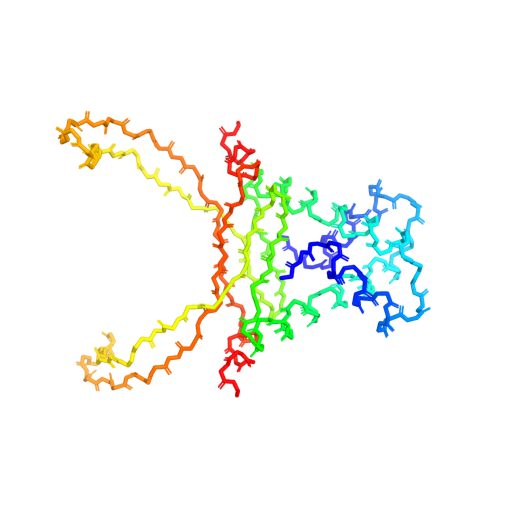ARG B O 1
ATOM 1437 N N . VAL B 1 90 ? 12.602 2.418 -7.715 1 97.88 90 VAL B N 1
ATOM 1438 C CA . VAL B 1 90 ? 13.172 1.338 -6.918 1 97.88 90 VAL B CA 1
ATOM 1439 C C . VAL B 1 90 ? 14.148 0.527 -7.77 1 97.88 90 VAL B C 1
ATOM 1441 O O . VAL B 1 90 ? 14.828 -0.371 -7.262 1 97.88 90 VAL B O 1
ATOM 1444 N N . ASN B 1 91 ? 14.141 0.834 -9.07 1 97.06 91 ASN B N 1
ATOM 1445 C CA . ASN B 1 91 ? 15.047 0.129 -9.977 1 97.06 91 ASN B CA 1
ATOM 1446 C C . ASN B 1 91 ? 16.078 1.072 -10.586 1 97.06 91 ASN B C 1
ATOM 1448 O O . ASN B 1 91 ? 16.703 0.746 -11.602 1 97.06 91 ASN B O 1
ATOM 1452 N N . GLU B 1 92 ? 16.078 2.297 -10.133 1 89.88 92 GLU B N 1
ATOM 1453 C CA . GLU B 1 92 ? 17.109 3.238 -10.539 1 89.88 92 GLU B CA 1
ATOM 1454 C C . GLU B 1 92 ? 18.453 2.885 -9.906 1 89.88 92 GLU B C 1
ATOM 1456 O O . GLU B 1 92 ? 18.5 2.381 -8.781 1 89.88 92 GLU B O 1
#

pLDDT: mean 94.91, std 4.32, range [76.06, 98.81]

InterPro domains:
  IPR000119 Histone-like DNA-binding protein [PF00216] (1-91)
  IPR000119 Histone-like DNA-binding protein [PR01727] (41-56)
  IPR000119 Histone-like DNA-binding protein [PR01727] (59-72)
  IPR000119 Histone-like DNA-binding protein [PR01727] (75-89)
  IPR000119 Histone-like DNA-binding protein [PTHR33175] (1-90)
  IPR000119 Histone-like DNA-binding protein [SM00411] (1-91)
  IPR005685 Integration host factor, beta subunit [MF_00381] (1-92)
  IPR005685 Integration host factor, beta subunit [TIGR00988] (1-92)
  IPR010992 Integration host factor (IHF)-like DNA-binding domain superfamily [G3DSA:4.10.520.10] (1-91)
  IPR010992 Integration host factor (IHF)-like DNA-binding domain superfamily [SSF47729] (1-91)
  IPR020816 Histone-like DNA-binding protein, conserved site [PS00045] (47-66)

Organism: Azotobacter vinelandii (strain DJ / ATCC BAA-1303) (NCBI:txid322710)